Protein AF-A0A9J6DCD9-F1 (afdb_monomer)

Mean predicted aligned error: 16.46 Å

Secondary structure (DSSP, 8-state):
-HHHHTT------PPP-TT-HHHHHHHHHHHHHHHHHHHHHHHHHHHH-HHHHHHHHHHHHHSSHHHHHHHSPPTTHHHHHHHHHHHH-TT--HHHHHHHHHHHHHHHHHHHH-HHHHHHHHHHHHHHHHHTT--SS------PPPGGGTTS---S--------TT-HHHHIIIIIHHHHHHHHHHHHHHHHTTHHHHHHHHHT-TTS-SSSS---------------------------------------

Radius of gyration: 36.0 Å; Cα contacts (8 Å, |Δi|>4): 137; chains: 1; bounding box: 97×86×93 Å

Solvent-accessible surface area (backbone atoms only — not comparable to full-atom values): 15963 Å² total; per-residue (Å²): 118,68,62,76,77,66,78,51,80,91,72,72,78,58,81,85,49,96,90,40,69,64,52,46,54,52,30,30,48,35,45,61,74,41,40,68,58,50,54,54,49,33,53,49,39,40,76,72,33,79,89,49,17,64,60,32,47,54,53,54,68,58,58,35,47,69,46,52,59,69,45,48,68,54,88,63,50,62,58,54,38,52,50,53,53,47,73,69,39,91,84,57,47,62,38,57,50,48,53,51,50,49,54,50,43,51,53,50,48,50,48,69,72,34,65,65,51,52,50,50,57,50,52,58,43,51,53,52,27,62,78,64,70,38,58,80,64,77,84,70,79,78,82,72,74,60,79,87,56,72,83,58,85,68,87,66,71,76,77,64,75,72,68,58,88,82,36,75,64,44,49,41,64,72,48,53,50,51,53,50,50,50,52,42,52,53,52,48,62,72,55,58,86,49,45,70,62,41,39,53,57,49,72,67,37,76,92,73,37,88,61,86,73,58,68,79,81,83,83,76,78,79,79,84,76,85,82,87,85,80,87,88,88,92,82,91,87,78,91,77,90,76,90,80,81,91,78,90,81,88,89,134

pLDDT: mean 71.47, std 19.8, range [30.75, 93.0]

Organism: Rhipicephalus microplus (NCBI:txid6941)

InterPro domains:
  IPR052958 Interferon-induced PKR regulator [PTHR46289] (10-209)

Foldseek 3Di:
DLCVVPVAPDQDQDDDDPPDPLVLLVNLVSCLSCVLVLLVVLVVCLVPPVVCVVVSVVVNVVCALVVLLVSDNAPLSVLVNVLVVLVPDPPRALLNNLVSLVVSLVVLVCCLVDPVSLVVSVVVSVVSCVVNVHDLDDPDDPPDDDPVCPPDPDPPDDPPPPPRCSDSVNCSVVPVNVVSVVSSVVSCVVSVPCNVVSNVVVCVDPVPPPDDPPPPCPPDDDDPDDDDDDDDDDDDDDDDDDDDDDDDDDDD

Sequence (252 aa):
MFKKRLSLPVTELQRLSDTRWACQITACTAAMKSFPTILVCLSEVIATNSRRATEAGGLLEQMNFSFLFCLRPPSYSAALRFFSDILQSKDCNLSQACLMAHTVIDELSEIRNSQSAFDTVWEQTCTISEENGVPQREKQRTKRLPLHLEQFVLSEGRPVEEESPDSKETFRVKVFLPVLNHLIVELTRRFAENNDVLCGVSALNPQKACGFLSKPAWHSRVPLRHKATATPHRRRTGLHQSNDFRHLTEPA

Structure (mmCIF, N/CA/C/O backbone):
data_AF-A0A9J6DCD9-F1
#
_entry.id   AF-A0A9J6DCD9-F1
#
loop_
_atom_site.group_PDB
_atom_site.id
_atom_site.type_symbol
_atom_site.label_atom_id
_atom_site.label_alt_id
_atom_site.label_comp_id
_atom_site.label_asym_id
_atom_site.label_entity_id
_atom_site.label_seq_id
_atom_site.pdbx_PDB_ins_code
_atom_site.Cartn_x
_atom_site.Cartn_y
_atom_site.Cartn_z
_atom_site.occupancy
_atom_site.B_iso_or_equiv
_atom_site.auth_seq_id
_atom_site.auth_comp_id
_atom_site.auth_asym_id
_atom_site.auth_atom_id
_atom_site.pdbx_PDB_model_num
ATOM 1 N N . MET A 1 1 ? -26.304 12.420 7.974 1.00 40.03 1 MET A N 1
ATOM 2 C CA . MET A 1 1 ? -26.295 13.114 9.284 1.00 40.03 1 MET A CA 1
ATOM 3 C C . MET A 1 1 ? -24.904 13.167 9.924 1.00 40.03 1 MET A C 1
ATOM 5 O O . MET A 1 1 ? -24.510 14.252 10.322 1.00 40.03 1 MET A O 1
ATOM 9 N N . PHE A 1 2 ? -24.122 12.081 9.937 1.00 45.59 2 PHE A N 1
ATOM 10 C CA . PHE A 1 2 ? -22.781 12.024 10.554 1.00 45.59 2 PHE A CA 1
ATOM 11 C C . PHE A 1 2 ? -21.743 13.037 10.036 1.00 45.59 2 PHE A C 1
ATOM 13 O O . PHE A 1 2 ? -21.086 13.703 10.829 1.00 45.59 2 PHE A O 1
ATOM 20 N N . LYS A 1 3 ? -21.647 13.238 8.714 1.00 45.16 3 LYS A N 1
ATOM 21 C CA . LYS A 1 3 ? -20.659 14.159 8.112 1.00 45.16 3 LYS A CA 1
ATOM 22 C C . LYS A 1 3 ? -20.813 15.626 8.553 1.00 45.16 3 LYS A C 1
ATOM 24 O O . LYS A 1 3 ? -19.828 16.347 8.598 1.00 45.16 3 LYS A O 1
ATOM 29 N N . LYS A 1 4 ? -22.026 16.060 8.931 1.00 46.47 4 LYS A N 1
ATOM 30 C CA . LYS A 1 4 ? -22.277 17.419 9.451 1.00 46.47 4 LYS A CA 1
ATOM 31 C C . LYS A 1 4 ? -21.854 17.600 10.915 1.00 46.47 4 LYS A C 1
ATOM 33 O O . LYS A 1 4 ? -21.641 18.733 11.317 1.00 46.47 4 LYS A O 1
ATOM 38 N N . ARG A 1 5 ? -21.749 16.520 11.701 1.00 49.31 5 ARG A N 1
ATOM 39 C CA . ARG A 1 5 ? -21.366 16.581 13.125 1.00 49.31 5 ARG A CA 1
ATOM 40 C C . ARG A 1 5 ? -19.854 16.647 13.349 1.00 49.31 5 ARG A C 1
ATOM 42 O O . ARG A 1 5 ? -19.439 17.148 14.381 1.00 49.31 5 ARG A O 1
ATOM 49 N N . LEU A 1 6 ? -19.057 16.155 12.400 1.00 56.12 6 LEU A N 1
ATOM 50 C CA . LEU A 1 6 ? -17.597 16.059 12.532 1.00 56.12 6 LEU A CA 1
ATOM 51 C C . LEU A 1 6 ? -16.828 17.144 11.761 1.00 56.12 6 LEU A C 1
ATOM 53 O O . LEU A 1 6 ? -15.609 17.186 11.850 1.00 56.12 6 LEU A O 1
ATOM 57 N N . SER A 1 7 ? -17.506 18.010 10.995 1.00 55.25 7 SER A N 1
ATOM 58 C CA . SER A 1 7 ? -16.863 19.048 10.161 1.00 55.25 7 SER A CA 1
ATOM 59 C C . SER A 1 7 ? -15.771 18.508 9.219 1.00 55.25 7 SER A C 1
ATOM 61 O O . SER A 1 7 ? -14.878 19.245 8.810 1.00 55.25 7 SER A O 1
ATOM 63 N N . LEU A 1 8 ? -15.829 17.218 8.870 1.00 60.91 8 LEU A N 1
ATOM 64 C CA . LEU A 1 8 ? -14.839 16.559 8.023 1.00 60.91 8 LEU A CA 1
ATOM 65 C C . LEU A 1 8 ? -15.214 16.698 6.540 1.00 60.91 8 LEU A C 1
ATOM 67 O O . LEU A 1 8 ? -16.403 16.639 6.199 1.00 60.91 8 LEU A O 1
ATOM 71 N N . PRO A 1 9 ? -14.223 16.850 5.639 1.00 62.78 9 PRO A N 1
ATOM 72 C CA . PRO A 1 9 ? -14.473 16.933 4.208 1.00 62.78 9 PRO A CA 1
ATOM 73 C C . PRO A 1 9 ? -15.242 15.698 3.730 1.00 62.78 9 PRO A C 1
ATOM 75 O O . PRO A 1 9 ? -14.935 14.558 4.093 1.00 62.78 9 PRO A O 1
ATOM 78 N N . VAL A 1 10 ? -16.269 15.928 2.908 1.00 64.81 10 VAL A N 1
ATOM 79 C CA . VAL A 1 10 ? -17.124 14.866 2.373 1.00 64.81 10 VAL A CA 1
ATOM 80 C C . VAL A 1 10 ? -16.285 13.985 1.450 1.00 64.81 10 VAL A C 1
ATOM 82 O O . VAL A 1 10 ? -16.118 14.277 0.275 1.00 64.81 10 VAL A O 1
ATOM 85 N N . THR A 1 11 ? -15.770 12.886 1.995 1.00 73.94 11 THR A N 1
ATOM 86 C CA . THR A 1 11 ? -15.089 11.847 1.219 1.00 73.94 11 THR A CA 1
ATOM 87 C C . THR A 1 11 ? -16.097 10.746 0.917 1.00 73.94 11 THR A C 1
ATOM 89 O O . THR A 1 11 ? -16.769 10.242 1.824 1.00 73.94 11 THR A O 1
ATOM 92 N N . GLU A 1 12 ? -16.290 10.428 -0.358 1.00 74.81 12 GLU A N 1
ATOM 93 C CA . GLU A 1 12 ? -17.117 9.298 -0.776 1.00 74.81 12 GLU A CA 1
ATOM 94 C C . GLU A 1 12 ? -16.267 8.034 -0.846 1.00 74.81 12 GLU A C 1
ATOM 96 O O . GLU A 1 12 ? -15.186 8.028 -1.434 1.00 74.81 12 GLU A O 1
ATOM 101 N N . LEU A 1 13 ? -16.765 6.962 -0.229 1.00 76.94 13 LEU A N 1
ATOM 102 C CA . LEU A 1 13 ? -16.180 5.640 -0.381 1.00 76.94 13 LEU A CA 1
ATOM 103 C C . LEU A 1 13 ? -16.609 5.098 -1.739 1.00 76.94 13 LEU A C 1
ATOM 105 O O . LEU A 1 13 ? -17.791 4.849 -1.977 1.00 76.94 13 LEU A O 1
ATOM 109 N N . GLN A 1 14 ? -15.644 4.970 -2.642 1.00 72.00 14 GLN A N 1
ATOM 110 C CA . GLN A 1 14 ? -15.897 4.458 -3.979 1.00 72.00 14 GLN A CA 1
ATOM 111 C C . GLN A 1 14 ? -16.163 2.955 -3.933 1.00 72.00 14 GLN A C 1
ATOM 113 O O . GLN A 1 14 ? -15.557 2.218 -3.154 1.00 72.00 14 GLN A O 1
ATOM 118 N N . ARG A 1 15 ? -17.055 2.491 -4.811 1.00 76.25 15 ARG A N 1
ATOM 119 C CA . ARG A 1 15 ? -17.233 1.060 -5.047 1.00 76.25 15 ARG A CA 1
ATOM 120 C C . ARG A 1 15 ? -15.955 0.505 -5.670 1.00 76.25 15 ARG A C 1
ATOM 122 O O . ARG A 1 15 ? -15.462 1.057 -6.652 1.00 76.25 15 ARG A O 1
ATOM 129 N N . LEU A 1 16 ? -15.448 -0.590 -5.110 1.00 75.44 16 LEU A N 1
ATOM 130 C CA . LEU A 1 16 ? -14.299 -1.291 -5.670 1.00 75.44 16 LEU A CA 1
ATOM 131 C C . LEU A 1 16 ? -14.647 -1.816 -7.069 1.00 75.44 16 LEU A C 1
ATOM 133 O O . LEU A 1 16 ? -15.732 -2.354 -7.297 1.00 75.44 16 LEU A O 1
ATOM 137 N N . SER A 1 17 ? -13.722 -1.610 -8.003 1.00 73.81 17 SER A N 1
ATOM 138 C CA . SER A 1 17 ? -13.806 -2.10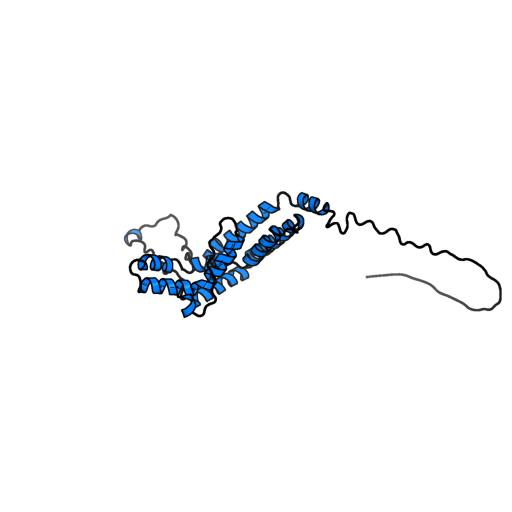5 -9.374 1.00 73.81 17 SER A CA 1
ATOM 139 C C . SER A 1 17 ? -12.714 -3.143 -9.575 1.00 73.81 17 SER A C 1
ATOM 141 O O . SER A 1 17 ? -11.534 -2.791 -9.554 1.00 73.81 17 SER A O 1
ATOM 143 N N . ASP A 1 18 ? -13.097 -4.389 -9.844 1.00 61.56 18 ASP A N 1
ATOM 144 C CA . ASP A 1 18 ? -12.149 -5.499 -10.032 1.00 61.56 18 ASP A CA 1
ATOM 145 C C . ASP A 1 18 ? -11.232 -5.283 -11.246 1.00 61.56 18 ASP A C 1
ATOM 147 O O . ASP A 1 18 ? -10.099 -5.748 -11.288 1.00 61.56 18 ASP A O 1
ATOM 151 N N . THR A 1 19 ? -11.698 -4.510 -12.229 1.00 61.62 19 THR A N 1
ATOM 152 C CA . THR A 1 19 ? -10.996 -4.265 -13.497 1.00 61.62 19 THR A CA 1
ATOM 153 C C . THR A 1 19 ? -10.051 -3.062 -13.486 1.00 61.62 19 THR A C 1
ATOM 155 O O . THR A 1 19 ? -9.294 -2.877 -14.436 1.00 61.62 19 THR A O 1
ATOM 158 N N . ARG A 1 20 ? -10.081 -2.209 -12.454 1.00 68.00 20 ARG A N 1
ATOM 159 C CA . ARG A 1 20 ? -9.306 -0.956 -12.420 1.00 68.00 20 ARG A CA 1
ATOM 160 C C . ARG A 1 20 ? -8.525 -0.842 -11.124 1.00 68.00 20 ARG A C 1
ATOM 162 O O . ARG A 1 20 ? -8.924 -0.139 -10.203 1.00 68.00 20 ARG A O 1
ATOM 169 N N . TRP A 1 21 ? -7.368 -1.483 -11.094 1.00 73.81 21 TRP A N 1
ATOM 170 C CA . TRP A 1 21 ? -6.421 -1.438 -9.978 1.00 73.81 21 TRP A CA 1
ATOM 171 C C . TRP A 1 21 ? -6.115 -0.008 -9.469 1.00 73.81 21 TRP A C 1
ATOM 173 O O . TRP A 1 21 ? -6.110 0.229 -8.266 1.00 73.81 21 TRP A O 1
ATOM 183 N N . ALA A 1 22 ? -6.001 0.997 -10.348 1.00 75.25 22 ALA A N 1
ATOM 184 C CA . ALA A 1 22 ? -5.813 2.400 -9.946 1.00 75.25 22 ALA A CA 1
ATOM 185 C C . ALA A 1 22 ? -6.986 2.993 -9.125 1.00 75.25 22 ALA A C 1
ATOM 187 O O . ALA A 1 22 ? -6.783 3.921 -8.338 1.00 75.25 22 ALA A O 1
ATOM 188 N N . CYS A 1 23 ? -8.206 2.458 -9.272 1.00 78.25 23 CYS A N 1
ATOM 189 C CA . CYS A 1 23 ? -9.361 2.817 -8.440 1.00 78.25 23 CYS A CA 1
ATOM 190 C C . CYS A 1 23 ? -9.224 2.256 -7.019 1.00 78.25 23 CYS A C 1
ATOM 192 O O . CYS A 1 23 ? -9.644 2.916 -6.071 1.00 78.25 23 CYS A O 1
ATOM 194 N N . GLN A 1 24 ? -8.573 1.101 -6.846 1.00 80.81 24 GLN A N 1
ATOM 195 C CA . GLN A 1 24 ? -8.320 0.524 -5.521 1.00 80.81 24 GLN A CA 1
ATOM 196 C C . GLN A 1 24 ? -7.439 1.454 -4.678 1.00 80.81 24 GLN A C 1
ATOM 198 O O . GLN A 1 24 ? -7.748 1.693 -3.518 1.00 80.81 24 GLN A O 1
ATOM 203 N N . ILE A 1 25 ? -6.423 2.087 -5.276 1.00 83.25 25 ILE A N 1
ATOM 204 C CA . ILE A 1 25 ? -5.579 3.086 -4.594 1.00 83.25 25 ILE A CA 1
ATOM 205 C C . ILE A 1 25 ? -6.424 4.273 -4.102 1.00 83.25 25 ILE A C 1
ATOM 207 O O . ILE A 1 25 ? -6.275 4.727 -2.964 1.00 83.25 25 ILE A O 1
ATOM 211 N N . THR A 1 26 ? -7.350 4.762 -4.935 1.00 82.94 26 THR A N 1
ATOM 212 C CA . THR A 1 26 ? -8.283 5.835 -4.554 1.00 82.94 26 THR A CA 1
ATOM 213 C C . THR A 1 26 ? -9.232 5.394 -3.442 1.00 82.94 26 THR A C 1
ATOM 215 O O . THR A 1 26 ? -9.434 6.148 -2.491 1.00 82.94 26 THR A O 1
ATOM 218 N N . ALA A 1 27 ? -9.768 4.176 -3.519 1.00 85.38 27 ALA A N 1
ATOM 219 C CA . ALA A 1 27 ? -10.653 3.614 -2.507 1.00 85.38 27 ALA A CA 1
ATOM 220 C C . ALA A 1 27 ? -9.943 3.426 -1.157 1.00 85.38 27 ALA A C 1
ATOM 222 O O . ALA A 1 27 ? -10.470 3.876 -0.143 1.00 85.38 27 ALA A O 1
ATOM 223 N N . CYS A 1 28 ? -8.728 2.866 -1.137 1.00 86.94 28 CYS A N 1
ATOM 224 C CA . CYS A 1 28 ? -7.916 2.732 0.075 1.00 86.94 28 CYS A CA 1
ATOM 225 C C . CYS A 1 28 ? -7.587 4.100 0.682 1.00 86.94 28 CYS A C 1
ATOM 227 O O . CYS A 1 28 ? -7.744 4.307 1.881 1.00 86.94 28 CYS A O 1
ATOM 229 N N . THR A 1 29 ? -7.223 5.082 -0.148 1.00 86.81 29 THR A N 1
ATOM 230 C CA . THR A 1 29 ? -6.970 6.456 0.319 1.00 86.81 29 THR A CA 1
ATOM 231 C C . THR A 1 29 ? -8.221 7.084 0.942 1.00 86.81 29 THR A C 1
ATOM 233 O O . THR A 1 29 ? -8.143 7.745 1.978 1.00 86.81 29 THR A O 1
ATOM 236 N N . ALA A 1 30 ? -9.387 6.891 0.319 1.00 87.19 30 ALA A N 1
ATOM 237 C CA . ALA A 1 30 ? -10.663 7.378 0.833 1.00 87.19 30 ALA A CA 1
ATOM 238 C C . ALA A 1 30 ? -11.039 6.690 2.155 1.00 87.19 30 ALA A C 1
ATOM 240 O O . ALA A 1 30 ? -11.423 7.372 3.105 1.00 87.19 30 ALA A O 1
ATOM 241 N N . ALA A 1 31 ? -10.862 5.368 2.228 1.00 87.88 31 ALA A N 1
ATOM 242 C CA . ALA A 1 31 ? -11.084 4.571 3.426 1.00 87.88 31 ALA A CA 1
ATOM 243 C C . ALA A 1 31 ? -10.195 5.043 4.581 1.00 87.88 31 ALA A C 1
ATOM 245 O O . ALA A 1 31 ? -10.734 5.352 5.640 1.00 87.88 31 ALA A O 1
ATOM 246 N N . MET A 1 32 ? -8.890 5.232 4.347 1.00 88.31 32 MET A N 1
ATOM 247 C CA . MET A 1 32 ? -7.950 5.779 5.335 1.00 88.31 32 MET A CA 1
ATOM 248 C C . MET A 1 32 ? -8.380 7.156 5.851 1.00 88.31 32 MET A C 1
ATOM 250 O O . MET A 1 32 ? -8.412 7.379 7.056 1.00 88.31 32 MET A O 1
ATOM 254 N N . LYS A 1 33 ? -8.785 8.078 4.966 1.00 87.56 33 LYS A N 1
ATOM 255 C CA . LYS A 1 33 ? -9.271 9.412 5.374 1.00 87.56 33 LYS A CA 1
ATOM 256 C C . LYS A 1 33 ? -10.541 9.348 6.220 1.00 87.56 33 LYS A C 1
ATOM 258 O O . LYS A 1 33 ? -10.744 10.173 7.104 1.00 87.56 33 LYS A O 1
ATOM 263 N N . SER A 1 34 ? -11.417 8.393 5.924 1.00 87.81 34 SER A N 1
ATOM 264 C CA . SER A 1 34 ? -12.662 8.191 6.664 1.00 87.81 34 SER A CA 1
ATOM 265 C C . SER A 1 34 ? -12.521 7.263 7.870 1.00 87.81 34 SER A C 1
ATOM 267 O O . SER A 1 34 ? -13.492 7.108 8.605 1.00 87.81 34 SER A O 1
ATOM 269 N N . PHE A 1 35 ? -11.349 6.666 8.096 1.00 89.19 35 PHE A N 1
ATOM 270 C CA . PHE A 1 35 ? -11.139 5.633 9.109 1.00 89.19 35 PHE A CA 1
ATOM 271 C C . PHE A 1 35 ? -11.577 6.066 10.521 1.00 89.19 35 PHE A C 1
ATOM 273 O O . PHE A 1 35 ? -12.414 5.367 11.098 1.00 89.19 35 PHE A O 1
ATOM 280 N N . PRO A 1 36 ? -11.200 7.261 11.033 1.00 87.62 36 PRO A N 1
ATOM 281 C CA . PRO A 1 36 ? -11.681 7.718 12.341 1.00 87.62 36 PRO A CA 1
ATOM 282 C C . PRO A 1 36 ? -13.211 7.857 12.388 1.00 87.62 36 PRO A C 1
ATOM 284 O O . PRO A 1 36 ? -13.862 7.547 13.382 1.00 87.62 36 PRO A O 1
ATOM 287 N N . THR A 1 37 ? -13.818 8.294 11.278 1.00 88.12 37 THR A N 1
ATOM 288 C CA . THR A 1 37 ? -15.280 8.430 11.172 1.00 88.12 37 THR A CA 1
ATOM 289 C C . THR A 1 37 ? -15.972 7.071 11.172 1.00 88.12 37 THR A C 1
ATOM 291 O O . THR A 1 37 ? -17.062 6.945 11.726 1.00 88.12 37 THR A O 1
ATOM 294 N N . ILE A 1 38 ? -15.359 6.057 10.557 1.00 89.75 38 ILE A N 1
ATOM 295 C CA . ILE A 1 38 ? -15.879 4.689 10.539 1.00 89.75 38 ILE A CA 1
ATOM 296 C C . ILE A 1 38 ? -15.876 4.112 11.958 1.00 89.75 38 ILE A C 1
ATOM 298 O O . ILE A 1 38 ? -16.905 3.586 12.376 1.00 89.75 38 ILE A O 1
ATOM 302 N N . LEU A 1 39 ? -14.793 4.288 12.724 1.00 89.38 39 LEU A N 1
ATOM 303 C CA . LEU A 1 39 ? -14.715 3.830 14.117 1.00 89.38 39 LEU A CA 1
ATOM 304 C C . LEU A 1 39 ? -15.806 4.459 14.997 1.00 89.38 39 LEU A C 1
ATOM 306 O O . LEU A 1 39 ? -16.511 3.750 15.715 1.00 89.38 39 LEU A O 1
ATOM 310 N N . VAL A 1 40 ? -16.003 5.778 14.891 1.00 89.12 40 VAL A N 1
ATOM 311 C CA . VAL A 1 40 ? -17.068 6.496 15.620 1.00 89.12 40 VAL A CA 1
ATOM 312 C C . VAL A 1 40 ? -18.461 6.032 15.184 1.00 89.12 40 VAL A C 1
ATOM 314 O O . VAL A 1 40 ? -19.358 5.873 16.006 1.00 89.12 40 VAL A O 1
ATOM 317 N N . CYS A 1 41 ? -18.659 5.794 13.888 1.00 89.38 41 CYS A N 1
ATOM 318 C CA . CYS A 1 41 ? -19.931 5.299 13.371 1.00 89.38 41 CYS A CA 1
ATOM 319 C C . CYS A 1 41 ? -20.248 3.901 13.921 1.00 89.38 41 CYS A C 1
ATOM 321 O O . CYS A 1 41 ? -21.368 3.652 14.363 1.00 89.38 41 CYS A O 1
ATOM 323 N N . LEU A 1 42 ? -19.264 2.996 13.932 1.00 89.75 42 LEU A N 1
ATOM 324 C CA . LEU A 1 42 ? -19.434 1.644 14.459 1.00 89.75 42 LEU A CA 1
ATOM 325 C C . LEU A 1 42 ? -19.726 1.658 15.962 1.00 89.75 42 LEU A C 1
ATOM 327 O O . LEU A 1 42 ? -20.651 0.972 16.393 1.00 89.75 42 LEU A O 1
ATOM 331 N N . SER A 1 43 ? -19.019 2.473 16.748 1.00 89.25 43 SER A N 1
ATOM 332 C CA . SER A 1 43 ? -19.273 2.580 18.190 1.00 89.25 43 SER A CA 1
ATOM 333 C C . SER A 1 43 ? -20.665 3.139 18.502 1.00 89.25 43 SER A C 1
ATOM 335 O O . SER A 1 43 ? -21.352 2.627 19.388 1.00 89.25 43 SER A O 1
ATOM 337 N N . GLU A 1 44 ? -21.146 4.115 17.726 1.00 91.19 44 GLU A N 1
ATOM 338 C CA . GLU A 1 44 ? -22.511 4.628 17.868 1.00 91.19 44 GLU A CA 1
ATOM 339 C C . GLU A 1 44 ? -23.560 3.576 17.481 1.00 91.19 44 GLU A C 1
ATOM 341 O O . GLU A 1 44 ? -24.571 3.434 18.170 1.00 91.19 44 GLU A O 1
ATOM 346 N N . VAL A 1 45 ? -23.329 2.789 16.424 1.00 90.81 45 VAL A N 1
ATOM 347 C CA . VAL A 1 45 ? -24.235 1.691 16.036 1.00 90.81 45 VAL A CA 1
ATOM 348 C C . VAL A 1 45 ? -24.313 0.626 17.129 1.00 90.81 45 VAL A C 1
ATOM 350 O O . VAL A 1 45 ? -25.411 0.149 17.419 1.00 90.81 45 VAL A O 1
ATOM 353 N N . ILE A 1 46 ? -23.189 0.296 17.774 1.00 90.19 46 ILE A N 1
ATOM 354 C CA . ILE A 1 46 ? -23.153 -0.630 18.916 1.00 90.19 46 ILE A CA 1
ATOM 355 C C . ILE A 1 46 ? -24.000 -0.092 20.077 1.00 90.19 46 ILE A C 1
ATOM 357 O O . ILE A 1 46 ? -24.773 -0.844 20.668 1.00 90.19 46 ILE A O 1
ATOM 361 N N . ALA A 1 47 ? -23.902 1.206 20.376 1.00 89.81 47 ALA A N 1
ATOM 362 C CA . ALA A 1 47 ? -24.636 1.830 21.476 1.00 89.81 47 ALA A CA 1
ATOM 363 C C . ALA A 1 47 ? -26.140 2.015 21.194 1.00 89.81 47 ALA A C 1
ATOM 365 O O . ALA A 1 47 ? -26.953 1.971 22.115 1.00 89.81 47 ALA A O 1
ATOM 366 N N . THR A 1 48 ? -26.521 2.249 19.935 1.00 90.31 48 THR A N 1
ATOM 367 C CA . THR A 1 48 ? -27.888 2.664 19.568 1.00 90.31 48 THR A CA 1
ATOM 368 C C . THR A 1 48 ? -28.750 1.543 18.998 1.00 90.31 48 THR A C 1
ATOM 370 O O . THR A 1 48 ? -29.974 1.590 19.129 1.00 90.31 48 THR A O 1
ATOM 373 N N . ASN A 1 49 ? -28.157 0.540 18.345 1.00 87.69 49 ASN A N 1
ATOM 374 C CA . ASN A 1 49 ? -28.899 -0.447 17.568 1.00 87.69 49 ASN A CA 1
ATOM 375 C C . ASN A 1 49 ? -28.549 -1.878 17.985 1.00 87.69 49 ASN A C 1
ATOM 377 O O . ASN A 1 49 ? -27.654 -2.501 17.420 1.00 87.69 49 ASN A O 1
ATOM 381 N N . SER A 1 50 ? -29.323 -2.444 18.915 1.00 82.94 50 SER A N 1
ATOM 382 C CA . SER A 1 50 ? -29.093 -3.804 19.431 1.00 82.94 50 SER A CA 1
ATOM 383 C C . SER A 1 50 ? -29.078 -4.888 18.345 1.00 82.94 50 SER A C 1
ATOM 385 O O . SER A 1 50 ? -28.349 -5.866 18.470 1.00 82.94 50 SER A O 1
ATOM 387 N N . ARG A 1 51 ? -29.828 -4.709 17.246 1.00 88.00 51 ARG A N 1
ATOM 388 C CA . ARG A 1 51 ? -29.886 -5.676 16.136 1.00 88.00 51 ARG A CA 1
ATOM 389 C C . ARG A 1 51 ? -28.600 -5.709 15.312 1.00 88.00 51 ARG A C 1
ATOM 391 O O . ARG A 1 51 ? -28.243 -6.762 14.798 1.00 88.00 51 ARG A O 1
ATOM 398 N N . ARG A 1 52 ? -27.936 -4.560 15.155 1.00 88.56 52 ARG A N 1
ATOM 399 C CA . ARG A 1 52 ? -26.681 -4.421 14.395 1.00 88.56 52 ARG A CA 1
ATOM 400 C C . ARG A 1 52 ? -25.444 -4.336 15.287 1.00 88.56 52 ARG A C 1
ATOM 402 O O . ARG A 1 52 ? -24.338 -4.333 14.764 1.00 88.56 52 ARG A O 1
ATOM 409 N N . ALA A 1 53 ? -25.614 -4.303 16.608 1.00 88.38 53 ALA A N 1
ATOM 410 C CA . ALA A 1 53 ? -24.520 -4.173 17.562 1.00 88.38 53 ALA A CA 1
ATOM 411 C C . ALA A 1 53 ? -23.503 -5.316 17.451 1.00 88.38 53 ALA A C 1
ATOM 413 O O . ALA A 1 53 ? -22.305 -5.063 17.480 1.00 88.38 53 ALA A O 1
ATOM 414 N N . THR A 1 54 ? -23.956 -6.558 17.256 1.00 88.88 54 THR A N 1
ATOM 415 C CA . THR A 1 54 ? -23.051 -7.708 17.087 1.00 88.88 54 THR A CA 1
ATOM 416 C C . THR A 1 54 ? -22.229 -7.611 15.801 1.00 88.88 54 THR A C 1
ATOM 418 O O . THR A 1 54 ? -21.029 -7.865 15.825 1.00 88.88 54 THR A O 1
ATOM 421 N N . GLU A 1 55 ? -22.850 -7.209 14.689 1.00 90.81 55 GLU A N 1
ATOM 422 C CA . GLU A 1 55 ? -22.163 -7.030 13.403 1.00 90.81 55 GLU A CA 1
ATOM 423 C C . GLU A 1 55 ? -21.164 -5.868 13.471 1.00 90.81 55 GLU A C 1
ATOM 425 O O . GLU A 1 55 ? -20.005 -6.021 13.096 1.00 90.81 55 GLU A O 1
ATOM 430 N N . ALA A 1 56 ? -21.586 -4.728 14.022 1.00 89.88 56 ALA A N 1
ATOM 431 C CA . ALA A 1 56 ? -20.728 -3.563 14.197 1.00 89.88 56 ALA A CA 1
ATOM 432 C C . ALA A 1 56 ? -19.560 -3.839 15.156 1.00 89.88 56 ALA A C 1
ATOM 434 O O . ALA A 1 56 ? -18.444 -3.404 14.887 1.00 89.88 56 ALA A O 1
ATOM 435 N N . GLY A 1 57 ? -19.795 -4.603 16.228 1.00 88.94 57 GLY A N 1
ATOM 436 C CA . GLY A 1 57 ? -18.746 -5.077 17.131 1.00 88.94 57 GLY A CA 1
ATOM 437 C C . GLY A 1 57 ? -17.746 -5.986 16.421 1.00 88.94 57 GLY A C 1
ATOM 438 O O . GLY A 1 57 ? -16.547 -5.765 16.524 1.00 88.94 57 GLY A O 1
ATOM 439 N N . GLY A 1 58 ? -18.223 -6.947 15.623 1.00 89.81 58 GLY A N 1
ATOM 440 C CA . GLY A 1 58 ? -17.349 -7.815 14.830 1.00 89.81 58 GLY A CA 1
ATOM 441 C C . GLY A 1 58 ? -16.488 -7.047 13.822 1.00 89.81 58 GLY A C 1
ATOM 442 O O . GLY A 1 58 ? -15.301 -7.330 13.691 1.00 89.81 58 GLY A O 1
ATOM 443 N N . LEU A 1 59 ? -17.058 -6.043 13.148 1.00 91.50 59 LEU A N 1
ATOM 444 C CA . LEU A 1 59 ? -16.309 -5.173 12.235 1.00 91.50 59 LEU A CA 1
ATOM 445 C C . LEU A 1 59 ? -15.274 -4.315 12.971 1.00 91.50 59 LEU A C 1
ATOM 447 O O . LEU A 1 59 ? -14.180 -4.117 12.452 1.00 91.50 59 LEU A O 1
ATOM 451 N N . LEU A 1 60 ? -15.604 -3.820 14.166 1.00 89.19 60 LEU A N 1
ATOM 452 C CA . LEU A 1 60 ? -14.685 -3.027 14.980 1.00 89.19 60 LEU A CA 1
ATOM 453 C C . LEU A 1 60 ? -13.471 -3.856 15.424 1.00 89.19 60 LEU A C 1
ATOM 455 O O . LEU A 1 60 ? -12.345 -3.382 15.319 1.00 89.19 60 LEU A O 1
ATOM 459 N N . GLU A 1 61 ? -13.686 -5.109 15.831 1.00 86.69 61 GLU A N 1
ATOM 460 C CA . GLU A 1 61 ? -12.607 -6.045 16.185 1.00 86.69 61 GLU A CA 1
ATOM 461 C C . GLU A 1 61 ? -11.705 -6.389 14.986 1.00 86.69 61 GLU A C 1
ATOM 463 O O . GLU A 1 61 ? -10.506 -6.603 15.145 1.00 86.69 61 GLU A O 1
ATOM 468 N N . GLN A 1 62 ? -12.254 -6.408 13.765 1.00 88.81 62 GLN A N 1
ATOM 469 C CA . GLN A 1 62 ? -11.475 -6.632 12.541 1.00 88.81 62 GLN A CA 1
ATOM 470 C C . GLN A 1 62 ? -10.622 -5.425 12.127 1.00 88.81 62 GLN A C 1
ATOM 472 O O . GLN A 1 62 ? -9.674 -5.594 11.361 1.00 88.81 62 GLN A O 1
ATOM 477 N N . MET A 1 63 ? -10.915 -4.217 12.622 1.00 88.62 63 MET A N 1
ATOM 478 C CA . MET A 1 63 ? -10.121 -3.003 12.369 1.00 88.62 63 MET A CA 1
ATOM 479 C C . MET A 1 63 ? -8.881 -2.944 13.272 1.00 88.62 63 MET A C 1
ATOM 481 O O . MET A 1 63 ? -8.601 -1.935 13.918 1.00 88.62 63 MET A O 1
ATOM 485 N N . ASN A 1 64 ? -8.143 -4.050 13.313 1.00 87.38 64 ASN A N 1
ATOM 486 C CA . ASN A 1 64 ? -6.903 -4.203 14.059 1.00 87.38 64 ASN A CA 1
ATOM 487 C C . ASN A 1 64 ? -5.712 -3.545 13.333 1.00 87.38 64 ASN A C 1
ATOM 489 O O . ASN A 1 64 ? -5.821 -3.017 12.220 1.00 87.38 64 ASN A O 1
ATOM 493 N N . PHE A 1 65 ? -4.539 -3.606 13.963 1.00 87.06 65 PHE A N 1
ATOM 494 C CA . PHE A 1 65 ? -3.304 -3.067 13.396 1.00 87.06 65 PHE A CA 1
ATOM 495 C C . PHE A 1 65 ? -2.952 -3.691 12.033 1.00 87.06 65 PHE A C 1
ATOM 497 O O . PHE A 1 65 ? -2.551 -2.981 11.112 1.00 87.06 65 PHE A O 1
ATOM 504 N N . SER A 1 66 ? -3.171 -5.000 11.865 1.00 88.25 66 SER A N 1
ATOM 505 C CA . SER A 1 66 ? -2.934 -5.697 10.592 1.00 88.25 66 SER A CA 1
ATOM 506 C C . SER A 1 66 ? -3.798 -5.146 9.457 1.00 88.25 66 SER A C 1
ATOM 508 O O . SER A 1 66 ? -3.312 -4.932 8.346 1.00 88.25 66 SER A O 1
ATOM 510 N N . PHE A 1 67 ? -5.077 -4.881 9.733 1.00 89.25 67 PHE A N 1
ATOM 511 C CA . PHE A 1 67 ? -5.986 -4.260 8.779 1.00 89.25 67 PHE A CA 1
ATOM 512 C C . PHE A 1 67 ? -5.522 -2.850 8.416 1.00 89.25 67 PHE A C 1
ATOM 514 O O . PHE A 1 67 ? -5.464 -2.521 7.233 1.00 89.25 67 PHE A O 1
ATOM 521 N N . LEU A 1 68 ? -5.132 -2.042 9.406 1.00 89.38 68 LEU A N 1
ATOM 522 C CA . LEU A 1 68 ? -4.589 -0.700 9.179 1.00 89.38 68 LEU A CA 1
ATOM 523 C C . LEU A 1 68 ? -3.331 -0.712 8.306 1.00 89.38 68 LEU A C 1
ATOM 525 O O . LEU A 1 68 ? -3.230 0.079 7.365 1.00 89.38 68 LEU A O 1
ATOM 529 N N . PHE A 1 69 ? -2.401 -1.627 8.583 1.00 88.31 69 PHE A N 1
ATOM 530 C CA . PHE A 1 69 ? -1.174 -1.789 7.809 1.00 88.31 69 PHE A CA 1
ATOM 531 C C . PHE A 1 69 ? -1.475 -2.121 6.339 1.00 88.31 69 PHE A C 1
ATOM 533 O O . PHE A 1 69 ? -0.892 -1.524 5.437 1.00 88.31 69 PHE A O 1
ATOM 540 N N . CYS A 1 70 ? -2.428 -3.024 6.089 1.00 88.12 70 CYS A N 1
ATOM 541 C CA . CYS A 1 70 ? -2.844 -3.414 4.738 1.00 88.12 70 CYS A CA 1
ATOM 542 C C . CYS A 1 70 ? -3.701 -2.357 4.023 1.00 88.12 70 CYS A C 1
ATOM 544 O O . CYS A 1 70 ? -3.651 -2.249 2.798 1.00 88.12 70 CYS A O 1
ATOM 546 N N . LEU A 1 71 ? -4.514 -1.594 4.760 1.00 88.00 71 LEU A N 1
ATOM 547 C CA . LEU A 1 71 ? -5.387 -0.563 4.195 1.00 88.00 71 LEU A CA 1
ATOM 548 C C . LEU A 1 71 ? -4.587 0.638 3.688 1.00 88.00 71 LEU A C 1
ATOM 550 O O . LEU A 1 71 ? -5.011 1.329 2.757 1.00 88.00 71 LEU A O 1
ATOM 554 N N . ARG A 1 72 ? -3.433 0.899 4.303 1.00 83.62 72 ARG A N 1
ATOM 555 C CA . ARG A 1 72 ? -2.569 2.011 3.941 1.00 83.62 72 ARG A CA 1
ATOM 556 C C . ARG A 1 72 ? -2.123 1.886 2.479 1.00 83.62 72 ARG A C 1
ATOM 558 O O . ARG A 1 72 ? -1.484 0.898 2.121 1.00 83.62 72 ARG A O 1
ATOM 565 N N . PRO A 1 73 ? -2.364 2.907 1.635 1.00 77.06 73 PRO A N 1
ATOM 566 C CA . PRO A 1 73 ? -1.728 2.975 0.332 1.00 77.06 73 PRO A CA 1
ATOM 567 C C . PRO A 1 73 ? -0.202 2.967 0.513 1.00 77.06 73 PRO A C 1
ATOM 569 O O . PRO A 1 73 ? 0.339 3.854 1.179 1.00 77.06 73 PRO A O 1
ATOM 572 N N . PRO A 1 74 ? 0.505 1.978 -0.043 1.00 75.38 74 PRO A N 1
ATOM 573 C CA . PRO A 1 74 ? 1.951 1.888 0.091 1.00 75.38 74 PRO A CA 1
ATOM 574 C C . PRO A 1 74 ? 2.647 3.011 -0.692 1.00 75.38 74 PRO A C 1
ATOM 576 O O . PRO A 1 74 ? 2.067 3.581 -1.621 1.00 75.38 74 PRO A O 1
ATOM 579 N N . SER A 1 75 ? 3.900 3.323 -0.349 1.00 78.56 75 SER A N 1
ATOM 580 C CA . SER A 1 75 ? 4.655 4.456 -0.918 1.00 78.56 75 SER A CA 1
ATOM 581 C C . SER A 1 75 ? 4.738 4.435 -2.451 1.00 78.56 75 SER A C 1
ATOM 583 O O . SER A 1 75 ? 4.644 5.476 -3.090 1.00 78.56 75 SER A O 1
ATOM 585 N N . TYR A 1 76 ? 4.798 3.244 -3.050 1.00 82.75 76 TYR A N 1
ATOM 586 C CA . TYR A 1 76 ? 4.838 3.044 -4.503 1.00 82.75 76 TYR A CA 1
ATOM 587 C C . TYR A 1 76 ? 3.491 3.258 -5.221 1.00 82.75 76 TYR A C 1
ATOM 589 O O . TYR A 1 76 ? 3.414 3.204 -6.448 1.00 82.75 76 TYR A O 1
ATOM 597 N N . SER A 1 77 ? 2.392 3.465 -4.489 1.00 83.38 77 SER A N 1
ATOM 598 C CA . SER A 1 77 ? 1.054 3.605 -5.083 1.00 83.38 77 SER A CA 1
ATOM 599 C C . SER A 1 77 ? 0.940 4.817 -6.017 1.00 83.38 77 SER A C 1
ATOM 601 O O . SER A 1 77 ? 0.215 4.759 -7.011 1.00 83.38 77 SER A O 1
ATOM 603 N N . ALA A 1 78 ? 1.687 5.893 -5.754 1.00 85.31 78 ALA A N 1
ATOM 604 C CA . ALA A 1 78 ? 1.730 7.065 -6.624 1.00 85.31 78 ALA A CA 1
ATOM 605 C C . ALA A 1 78 ? 2.352 6.739 -7.992 1.00 85.31 78 ALA A C 1
ATOM 607 O O . ALA A 1 78 ? 1.750 7.046 -9.022 1.00 85.31 78 ALA A O 1
ATOM 608 N N . ALA A 1 79 ? 3.499 6.054 -7.999 1.00 86.19 79 ALA A N 1
ATOM 609 C CA . ALA A 1 79 ? 4.185 5.619 -9.212 1.00 86.19 79 ALA A CA 1
ATOM 610 C C . ALA A 1 79 ? 3.317 4.670 -10.046 1.00 86.19 79 ALA A C 1
ATOM 612 O O . ALA A 1 79 ? 3.138 4.859 -11.248 1.00 86.19 79 ALA A O 1
ATOM 613 N N . LEU A 1 80 ? 2.680 3.701 -9.385 1.00 85.62 80 LEU A N 1
ATOM 614 C CA . LEU A 1 80 ? 1.746 2.770 -10.015 1.00 85.62 80 LEU A CA 1
ATOM 615 C C . LEU A 1 80 ? 0.535 3.478 -10.640 1.00 85.62 80 LEU A C 1
ATOM 617 O O . LEU A 1 80 ? 0.123 3.155 -11.757 1.00 85.62 80 LEU A O 1
ATOM 621 N N . ARG A 1 81 ? -0.027 4.474 -9.951 1.00 86.06 81 ARG A N 1
ATOM 622 C CA . ARG A 1 81 ? -1.135 5.271 -10.485 1.00 86.06 81 ARG A CA 1
ATOM 623 C C . ARG A 1 81 ? -0.701 6.092 -11.697 1.00 86.06 81 ARG A C 1
ATOM 625 O O . ARG A 1 81 ? -1.379 6.055 -12.718 1.00 86.06 81 ARG A O 1
ATOM 632 N N . PHE A 1 82 ? 0.433 6.776 -11.601 1.00 86.38 82 PHE A N 1
ATOM 633 C CA . PHE A 1 82 ? 0.992 7.546 -12.706 1.00 86.38 82 PHE A CA 1
ATOM 634 C C . PHE A 1 82 ? 1.261 6.664 -13.932 1.00 86.38 82 PHE A C 1
ATOM 636 O O . PHE A 1 82 ? 0.881 7.007 -15.049 1.00 86.38 82 PHE A O 1
ATOM 643 N N . PHE A 1 83 ? 1.822 5.474 -13.719 1.00 87.88 83 PHE A N 1
ATOM 644 C CA . PHE A 1 83 ? 2.028 4.488 -14.772 1.00 87.88 83 PHE A CA 1
ATOM 645 C C . PHE A 1 83 ? 0.717 4.051 -15.432 1.00 87.88 83 PHE A C 1
ATOM 647 O O . PHE A 1 83 ? 0.623 4.008 -16.658 1.00 87.88 83 PHE A O 1
ATOM 654 N N . SER A 1 84 ? -0.324 3.793 -14.636 1.00 88.50 84 SER A N 1
ATOM 655 C CA . SER A 1 84 ? -1.664 3.505 -15.153 1.00 88.50 84 SER A CA 1
ATOM 656 C C . SER A 1 84 ? -2.201 4.633 -16.040 1.00 88.50 84 SER A C 1
ATOM 658 O O . SER A 1 84 ? -2.801 4.351 -17.077 1.00 88.50 84 SER A O 1
ATOM 660 N N . ASP A 1 85 ? -2.004 5.888 -15.639 1.00 87.94 85 ASP A N 1
ATOM 661 C CA . ASP A 1 85 ? -2.473 7.056 -16.390 1.00 87.94 85 ASP A CA 1
ATOM 662 C C . ASP A 1 85 ? -1.709 7.203 -17.717 1.00 87.94 85 ASP A C 1
ATOM 664 O O . ASP A 1 85 ? -2.319 7.465 -18.757 1.00 87.94 85 ASP A O 1
ATOM 668 N N . ILE A 1 86 ? -0.398 6.933 -17.721 1.00 87.81 86 ILE A N 1
ATOM 669 C CA . ILE A 1 86 ? 0.412 6.893 -18.947 1.00 87.81 86 ILE A CA 1
ATOM 670 C C . ILE A 1 86 ? -0.093 5.813 -19.899 1.00 87.81 86 ILE A C 1
ATOM 672 O O . ILE A 1 86 ? -0.324 6.105 -21.072 1.00 87.81 86 ILE A O 1
ATOM 676 N N . LEU A 1 87 ? -0.299 4.586 -19.412 1.00 86.06 87 LEU A N 1
ATOM 677 C CA . LEU A 1 87 ? -0.770 3.470 -20.238 1.00 86.06 87 LEU A CA 1
ATOM 678 C C . LEU A 1 87 ? -2.146 3.730 -20.868 1.00 86.06 87 LEU A C 1
ATOM 680 O O . LEU A 1 87 ? -2.456 3.167 -21.913 1.00 86.06 87 LEU A O 1
ATOM 684 N N . GLN A 1 88 ? -2.968 4.574 -20.243 1.00 87.19 88 GLN A N 1
ATOM 685 C CA . GLN A 1 88 ? -4.295 4.944 -20.741 1.00 87.19 88 GLN A CA 1
ATOM 686 C C . GLN A 1 88 ? -4.292 6.217 -21.599 1.00 87.19 88 GLN A C 1
ATOM 688 O O . GLN A 1 88 ? -5.320 6.563 -22.187 1.00 87.19 88 GLN A O 1
ATOM 693 N N . SER A 1 89 ? -3.166 6.928 -21.682 1.00 87.94 89 SER A N 1
ATOM 694 C CA . SER A 1 89 ? -3.062 8.138 -22.493 1.00 87.94 89 SER A CA 1
ATOM 695 C C . SER A 1 89 ? -3.045 7.802 -23.988 1.00 87.94 89 SER A C 1
ATOM 697 O O . SER A 1 89 ? -2.429 6.832 -24.428 1.00 87.94 89 SER A O 1
ATOM 699 N N . LYS A 1 90 ? -3.722 8.627 -24.795 1.00 84.88 90 LYS A N 1
ATOM 700 C CA . LYS A 1 90 ? -3.825 8.427 -26.254 1.00 84.88 90 LYS A CA 1
ATOM 701 C C . LYS A 1 90 ? -2.491 8.624 -26.979 1.00 84.88 90 LYS A C 1
ATOM 703 O O . LYS A 1 90 ? -2.314 8.113 -28.079 1.00 84.88 90 LYS A O 1
ATOM 708 N N . ASP A 1 91 ? -1.572 9.351 -26.351 1.00 82.38 91 ASP A N 1
ATOM 709 C CA . ASP A 1 91 ? -0.274 9.727 -26.913 1.00 82.38 91 ASP A CA 1
ATOM 710 C C . ASP A 1 91 ? 0.861 8.772 -26.504 1.00 82.38 91 ASP A C 1
ATOM 712 O O . ASP A 1 91 ? 2.007 8.932 -26.959 1.00 82.38 91 ASP A O 1
ATOM 716 N N . CYS A 1 92 ? 0.551 7.781 -25.655 1.00 82.00 92 CYS A N 1
ATOM 717 C CA . CYS A 1 92 ? 1.495 6.768 -25.204 1.00 82.00 92 CYS A CA 1
ATOM 718 C C . CYS A 1 92 ? 1.919 5.896 -26.381 1.00 82.00 92 CYS A C 1
ATOM 720 O O . CYS A 1 92 ? 1.112 5.171 -26.965 1.00 82.00 92 CYS A O 1
ATOM 722 N N . ASN A 1 93 ? 3.202 5.964 -26.736 1.00 82.25 93 ASN A N 1
ATOM 723 C CA . ASN A 1 93 ? 3.782 4.961 -27.613 1.00 82.25 93 ASN A CA 1
ATOM 724 C C . ASN A 1 93 ? 4.318 3.788 -26.785 1.00 82.25 93 ASN A C 1
ATOM 726 O O . ASN A 1 93 ? 4.537 3.869 -25.576 1.00 82.25 93 ASN A O 1
ATOM 730 N N . LEU A 1 94 ? 4.550 2.676 -27.465 1.00 81.69 94 LEU A N 1
ATOM 731 C CA . LEU A 1 94 ? 4.921 1.442 -26.799 1.00 81.69 94 LEU A CA 1
ATOM 732 C C . LEU A 1 94 ? 6.324 1.496 -26.177 1.00 81.69 94 LEU A C 1
ATOM 734 O O . LEU A 1 94 ? 6.533 0.958 -25.097 1.00 81.69 94 LEU A O 1
ATOM 738 N N . SER A 1 95 ? 7.258 2.222 -26.798 1.00 80.00 95 SER A N 1
ATOM 739 C CA . SER A 1 95 ? 8.578 2.495 -26.215 1.00 80.00 95 SER A CA 1
ATOM 740 C C . SER A 1 95 ? 8.494 3.305 -24.912 1.00 80.00 95 SER A C 1
ATOM 742 O O . SER A 1 95 ? 9.189 2.982 -23.954 1.00 80.00 95 SER A O 1
ATOM 744 N N . GLN A 1 96 ? 7.607 4.301 -24.827 1.00 82.44 96 GLN A N 1
ATO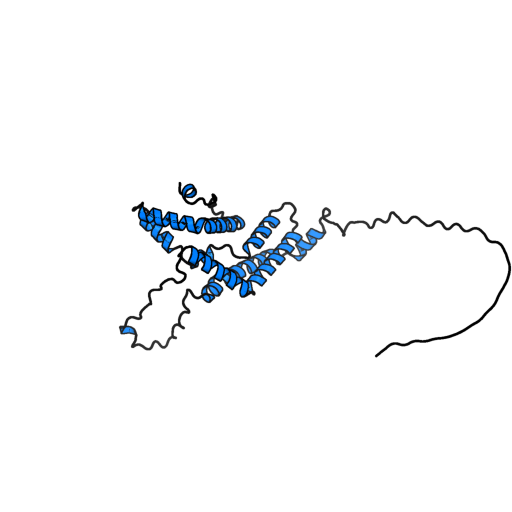M 745 C CA . GLN A 1 96 ? 7.343 5.076 -23.612 1.00 82.44 96 GLN A CA 1
ATOM 746 C C . GLN A 1 96 ? 6.726 4.191 -22.531 1.00 82.44 96 GLN A C 1
ATOM 748 O O . GLN A 1 96 ? 7.156 4.268 -21.385 1.00 82.44 96 GLN A O 1
ATOM 753 N N . ALA A 1 97 ? 5.778 3.319 -22.883 1.00 86.31 97 ALA A N 1
ATOM 754 C CA . ALA A 1 97 ? 5.226 2.344 -21.945 1.00 86.31 97 ALA A CA 1
ATOM 755 C C . ALA A 1 97 ? 6.317 1.417 -21.379 1.00 86.31 97 ALA A C 1
ATOM 757 O O . ALA A 1 97 ? 6.375 1.223 -20.168 1.00 86.31 97 ALA A O 1
ATOM 758 N N . CYS A 1 98 ? 7.214 0.904 -22.230 1.00 85.12 98 CYS A N 1
ATOM 759 C CA . CYS A 1 98 ? 8.351 0.080 -21.813 1.00 85.12 98 CYS A CA 1
ATOM 760 C C . CYS A 1 98 ? 9.325 0.839 -20.902 1.00 85.12 98 CYS A C 1
ATOM 762 O O . CYS A 1 98 ? 9.723 0.314 -19.866 1.00 85.12 98 CYS A O 1
ATOM 764 N N . LEU A 1 99 ? 9.695 2.072 -21.262 1.00 85.81 99 LEU A N 1
ATOM 765 C CA . LEU A 1 99 ? 10.589 2.902 -20.452 1.00 85.81 99 LEU A CA 1
ATOM 766 C C . LEU A 1 99 ? 9.988 3.176 -19.070 1.00 85.81 99 LEU A C 1
ATOM 768 O O . LEU A 1 99 ? 10.660 3.008 -18.060 1.00 85.81 99 LEU A O 1
ATOM 772 N N . MET A 1 100 ? 8.709 3.553 -19.024 1.00 88.56 100 MET A N 1
ATOM 773 C CA . MET A 1 100 ? 8.011 3.829 -17.769 1.00 88.56 100 MET A CA 1
ATOM 774 C C . MET A 1 100 ? 7.832 2.573 -16.918 1.00 88.56 100 MET A C 1
ATOM 776 O O . MET A 1 100 ? 7.951 2.654 -15.700 1.00 88.56 100 MET A O 1
ATOM 780 N N . ALA A 1 101 ? 7.598 1.411 -17.535 1.00 89.38 101 ALA A N 1
ATOM 781 C CA . ALA A 1 101 ? 7.547 0.145 -16.812 1.00 89.38 101 ALA A CA 1
ATOM 782 C C . ALA A 1 101 ? 8.879 -0.146 -16.106 1.00 89.38 101 ALA A C 1
ATOM 784 O O . ALA A 1 101 ? 8.869 -0.488 -14.927 1.00 89.38 101 ALA A O 1
ATOM 785 N N . HIS A 1 102 ? 10.011 0.056 -16.792 1.00 88.50 102 HIS A N 1
ATOM 786 C CA . HIS A 1 102 ? 11.343 -0.090 -16.191 1.00 88.50 102 HIS A CA 1
ATOM 787 C C . HIS A 1 102 ? 11.565 0.896 -15.045 1.00 88.50 102 HIS A C 1
ATOM 789 O O . HIS A 1 102 ? 11.944 0.473 -13.962 1.00 88.50 102 HIS A O 1
ATOM 795 N N 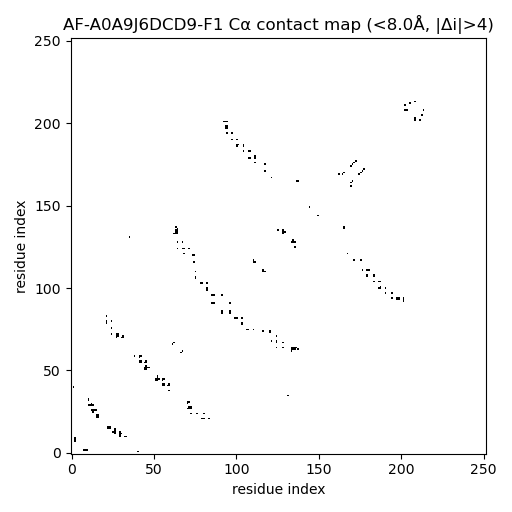. THR A 1 103 ? 11.207 2.173 -15.218 1.00 91.19 103 THR A N 1
ATOM 796 C CA . THR A 1 103 ? 11.306 3.172 -14.136 1.00 91.19 103 THR A CA 1
ATOM 797 C C . THR A 1 103 ? 10.512 2.769 -12.889 1.00 91.19 103 THR A C 1
ATOM 799 O O . THR A 1 103 ? 10.999 2.908 -11.771 1.00 91.19 103 THR A O 1
ATOM 802 N N . VAL A 1 104 ? 9.299 2.239 -13.064 1.00 91.75 104 VAL A N 1
ATOM 803 C CA . VAL A 1 104 ? 8.470 1.763 -11.945 1.00 91.75 104 VAL A CA 1
ATOM 804 C C . VAL A 1 104 ? 9.069 0.514 -11.296 1.00 91.75 104 VAL A C 1
ATOM 806 O O . VAL A 1 104 ? 9.028 0.385 -10.076 1.00 91.75 104 VAL A O 1
ATOM 809 N N . ILE A 1 105 ? 9.623 -0.411 -12.085 1.00 91.81 105 ILE A N 1
ATOM 810 C CA . ILE A 1 105 ? 10.311 -1.604 -11.569 1.00 91.81 105 ILE A CA 1
ATOM 811 C C . ILE A 1 105 ? 11.534 -1.203 -10.736 1.00 91.81 105 ILE A C 1
ATOM 813 O O . ILE A 1 105 ? 11.741 -1.770 -9.659 1.00 91.81 105 ILE A O 1
ATOM 817 N N . ASP A 1 106 ? 12.303 -0.219 -11.198 1.00 91.44 106 ASP A N 1
ATOM 818 C CA . ASP A 1 106 ? 13.462 0.309 -10.480 1.00 91.44 106 ASP A CA 1
ATOM 819 C C . ASP A 1 106 ? 13.025 0.935 -9.149 1.00 91.44 106 ASP A C 1
ATOM 821 O O . ASP A 1 106 ? 13.541 0.565 -8.098 1.00 91.44 106 ASP A O 1
ATOM 825 N N . GLU A 1 107 ? 11.993 1.786 -9.149 1.00 91.38 107 GLU A N 1
ATOM 826 C CA . GLU A 1 107 ? 11.458 2.392 -7.921 1.00 91.38 107 GLU A CA 1
ATOM 827 C C . GLU A 1 107 ? 10.939 1.340 -6.923 1.00 91.38 107 GLU A C 1
ATOM 829 O O . GLU A 1 107 ? 11.215 1.415 -5.723 1.00 91.38 107 GLU A O 1
ATOM 834 N N . LEU A 1 108 ? 10.228 0.313 -7.402 1.00 90.62 108 LEU A N 1
ATOM 835 C CA . LEU A 1 108 ? 9.777 -0.802 -6.562 1.00 90.62 108 LEU A CA 1
ATOM 836 C C . LEU A 1 108 ? 10.953 -1.597 -5.980 1.00 90.62 108 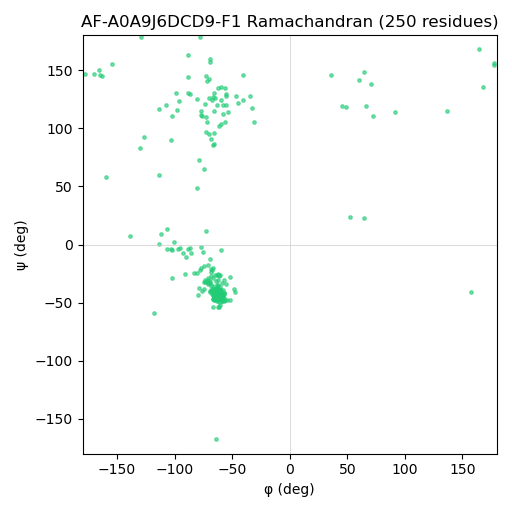LEU A C 1
ATOM 838 O O . LEU A 1 108 ? 10.883 -2.050 -4.834 1.00 90.62 108 LEU A O 1
ATOM 842 N N . SER A 1 109 ? 12.025 -1.765 -6.753 1.00 90.75 109 SER A N 1
ATOM 843 C CA . SER A 1 109 ? 13.239 -2.462 -6.322 1.00 90.75 109 SER A CA 1
ATOM 844 C C . SER A 1 109 ? 13.997 -1.660 -5.266 1.00 90.75 109 SER A C 1
ATOM 846 O O . SER A 1 109 ? 14.414 -2.228 -4.255 1.00 90.75 109 SER A O 1
ATOM 848 N N . GLU A 1 110 ? 14.088 -0.340 -5.426 1.00 91.56 110 GLU A N 1
ATOM 849 C CA . GLU A 1 110 ? 14.657 0.560 -4.419 1.00 91.56 110 GLU A CA 1
ATOM 850 C C . GLU A 1 110 ? 13.856 0.518 -3.113 1.00 91.56 110 GLU A C 1
ATOM 852 O O . GLU A 1 110 ? 14.425 0.356 -2.034 1.00 91.56 110 GLU A O 1
ATOM 857 N N . ILE A 1 111 ? 12.522 0.561 -3.191 1.00 88.06 111 ILE A N 1
ATOM 858 C CA . ILE A 1 111 ? 11.648 0.445 -2.012 1.00 88.06 111 ILE A CA 1
ATOM 859 C C . ILE A 1 111 ? 11.813 -0.917 -1.324 1.00 88.06 111 ILE A C 1
ATOM 861 O O . ILE A 1 111 ? 11.781 -0.993 -0.096 1.00 88.06 111 ILE A O 1
ATOM 865 N N . ARG A 1 112 ? 12.000 -1.995 -2.093 1.00 87.94 112 ARG A N 1
ATOM 866 C CA . ARG A 1 112 ? 12.227 -3.344 -1.559 1.00 87.94 112 ARG A CA 1
ATOM 867 C C . ARG A 1 112 ? 13.565 -3.459 -0.822 1.00 87.94 112 ARG A C 1
ATOM 869 O O . ARG A 1 112 ? 13.616 -4.094 0.231 1.00 87.94 112 ARG A O 1
ATOM 876 N N . ASN A 1 113 ? 14.633 -2.900 -1.388 1.00 87.44 113 ASN A N 1
ATOM 877 C CA . ASN A 1 113 ? 15.988 -3.000 -0.840 1.00 87.44 113 ASN A CA 1
ATOM 878 C C . ASN A 1 113 ? 16.234 -1.999 0.297 1.00 87.44 113 ASN A C 1
ATOM 880 O O . ASN A 1 113 ? 17.079 -2.228 1.163 1.00 87.44 113 ASN A O 1
ATOM 884 N N . SER A 1 114 ? 15.479 -0.902 0.323 1.00 86.50 114 SER A N 1
ATOM 885 C CA . SER A 1 114 ? 15.583 0.119 1.351 1.00 86.50 114 SER A CA 1
ATOM 886 C C . SER A 1 114 ? 14.914 -0.311 2.659 1.00 86.50 114 SER A C 1
ATOM 888 O O . SER A 1 114 ? 13.692 -0.426 2.763 1.00 86.50 114 SER A O 1
ATOM 890 N N . GLN A 1 115 ? 15.723 -0.476 3.709 1.00 77.88 115 GLN A N 1
ATOM 891 C CA . GLN A 1 115 ? 15.227 -0.690 5.072 1.00 77.88 115 GLN A CA 1
ATOM 892 C C . GLN A 1 115 ? 14.359 0.487 5.552 1.00 77.88 115 GLN A C 1
ATOM 894 O O . GLN A 1 115 ? 13.317 0.282 6.176 1.00 77.88 115 GLN A O 1
ATOM 899 N N . SER A 1 116 ? 14.755 1.719 5.215 1.00 84.31 116 SER A N 1
ATOM 900 C CA . SER A 1 116 ? 14.085 2.934 5.689 1.00 84.31 116 SER A CA 1
ATOM 901 C C . SER A 1 116 ? 12.685 3.110 5.100 1.00 84.31 116 SER A C 1
ATOM 903 O O . SER A 1 116 ? 11.818 3.704 5.744 1.00 84.31 116 SER A O 1
ATOM 905 N N . ALA A 1 117 ? 12.428 2.563 3.907 1.00 84.12 117 ALA A N 1
ATOM 906 C CA . ALA A 1 117 ? 11.109 2.608 3.286 1.00 84.12 117 ALA A CA 1
ATOM 907 C C . ALA A 1 117 ? 10.083 1.803 4.096 1.00 84.12 117 ALA A C 1
ATOM 909 O O . ALA A 1 117 ? 8.981 2.289 4.359 1.00 84.12 117 ALA A O 1
ATOM 910 N N . PHE A 1 118 ? 10.463 0.604 4.546 1.00 86.81 118 PHE A N 1
ATOM 911 C CA . PHE A 1 118 ? 9.623 -0.200 5.429 1.00 86.81 118 PHE A CA 1
ATOM 912 C C . PHE A 1 118 ? 9.435 0.475 6.791 1.00 86.81 118 PHE A C 1
ATOM 914 O O . PHE A 1 118 ? 8.309 0.563 7.278 1.00 86.81 118 PHE A O 1
ATOM 921 N N . ASP A 1 119 ? 10.512 1.000 7.379 1.00 87.31 119 ASP A N 1
ATOM 922 C CA . ASP A 1 119 ? 10.450 1.670 8.681 1.00 87.31 119 ASP A CA 1
ATOM 923 C C . ASP A 1 119 ? 9.524 2.891 8.657 1.00 87.31 119 ASP A C 1
ATOM 925 O O . ASP A 1 119 ? 8.725 3.068 9.573 1.00 87.31 119 ASP A O 1
ATOM 929 N N . THR A 1 120 ? 9.545 3.665 7.570 1.00 88.19 120 THR A N 1
ATOM 930 C CA . THR A 1 120 ? 8.637 4.804 7.371 1.00 88.19 120 THR A CA 1
ATOM 931 C C . THR A 1 120 ? 7.178 4.353 7.325 1.00 88.19 120 THR A C 1
ATOM 933 O O . THR A 1 120 ? 6.324 4.928 7.997 1.00 88.19 120 THR A O 1
ATOM 936 N N . VAL A 1 121 ? 6.872 3.307 6.551 1.00 87.25 121 VAL A N 1
ATOM 937 C CA . VAL A 1 121 ? 5.508 2.758 6.457 1.00 87.25 121 VAL A CA 1
ATOM 938 C C . VAL A 1 121 ? 5.040 2.232 7.814 1.00 87.25 121 VAL A C 1
ATOM 940 O O . VAL A 1 121 ? 3.893 2.460 8.205 1.00 87.25 121 VAL A O 1
ATOM 943 N N . TRP A 1 122 ? 5.931 1.558 8.539 1.00 88.81 122 TRP A N 1
ATOM 944 C CA . TRP A 1 122 ? 5.667 1.039 9.872 1.00 88.81 122 TRP A CA 1
ATOM 945 C C . TRP A 1 122 ? 5.355 2.161 10.864 1.00 88.81 122 TRP A C 1
ATOM 947 O O . TRP A 1 122 ? 4.295 2.153 11.485 1.00 88.81 122 TRP A O 1
ATOM 957 N N . GLU A 1 123 ? 6.230 3.160 10.966 1.00 88.75 123 GLU A N 1
ATOM 958 C CA . GLU A 1 123 ? 6.087 4.269 11.910 1.00 88.75 123 GLU A CA 1
ATOM 959 C C . GLU A 1 123 ? 4.832 5.091 11.635 1.00 88.75 123 GLU A C 1
ATOM 961 O O . GLU A 1 123 ? 4.046 5.351 12.541 1.00 88.75 123 GLU A O 1
ATOM 966 N N . GLN A 1 124 ? 4.549 5.389 10.368 1.00 86.75 124 GLN A N 1
ATOM 967 C CA . GLN A 1 124 ? 3.317 6.082 10.012 1.00 86.75 124 GLN A CA 1
ATOM 968 C C . GLN A 1 124 ? 2.056 5.254 10.320 1.00 86.75 124 GLN A C 1
ATOM 970 O O . GLN A 1 124 ? 0.978 5.825 10.483 1.00 86.75 124 GLN A O 1
ATOM 975 N N . THR A 1 125 ? 2.149 3.922 10.343 1.00 87.56 125 THR A N 1
ATOM 976 C CA . THR A 1 125 ? 1.036 3.052 10.757 1.00 87.56 125 THR A CA 1
ATOM 977 C C . THR A 1 125 ? 0.887 3.065 12.276 1.00 87.56 125 THR A C 1
ATOM 979 O O . THR A 1 125 ? -0.238 3.166 12.759 1.00 87.56 125 THR A O 1
ATOM 982 N N . CYS A 1 126 ? 1.994 3.063 13.027 1.00 87.75 126 CYS A N 1
ATOM 983 C CA . CYS A 1 126 ? 1.989 3.265 14.478 1.00 87.75 126 CYS A CA 1
ATOM 984 C C . CYS A 1 126 ? 1.332 4.597 14.860 1.00 87.75 126 CYS A C 1
ATOM 986 O O . CYS A 1 126 ? 0.405 4.587 15.663 1.00 87.75 126 CYS A O 1
ATOM 988 N N . THR A 1 127 ? 1.711 5.710 14.223 1.00 88.69 127 THR A N 1
ATOM 989 C CA . THR A 1 127 ? 1.111 7.029 14.494 1.00 88.69 127 THR A CA 1
ATOM 990 C C . THR A 1 127 ? -0.406 7.014 14.303 1.00 88.69 127 THR A C 1
ATOM 992 O O . THR A 1 127 ? -1.150 7.436 15.181 1.00 88.69 127 THR A O 1
ATOM 995 N N . ILE A 1 128 ? -0.891 6.459 13.187 1.00 86.56 128 ILE A N 1
ATOM 996 C CA . ILE A 1 128 ? -2.335 6.371 12.917 1.00 86.56 128 ILE A CA 1
ATOM 997 C C . ILE A 1 128 ? -3.023 5.442 13.924 1.00 86.56 128 ILE A C 1
ATOM 999 O O . ILE A 1 128 ? -4.139 5.724 14.358 1.00 86.56 128 ILE A O 1
ATOM 1003 N N . SER A 1 129 ? -2.377 4.339 14.303 1.00 87.31 129 SER A N 1
ATOM 1004 C CA . SER A 1 129 ? -2.900 3.412 15.309 1.00 87.31 129 SER A CA 1
ATOM 1005 C C . SER A 1 129 ? -3.102 4.111 16.653 1.00 87.31 129 SER A C 1
ATOM 1007 O O . SER A 1 129 ? -4.162 3.973 17.259 1.00 87.31 129 SER A O 1
ATOM 1009 N N . GLU A 1 130 ? -2.118 4.900 17.087 1.00 87.56 130 GLU A N 1
ATOM 1010 C CA . GLU A 1 130 ? -2.160 5.673 18.330 1.00 87.56 130 GLU A CA 1
ATOM 1011 C C . GLU A 1 130 ? -3.243 6.756 18.291 1.00 87.56 130 GLU A C 1
ATOM 1013 O O . GLU A 1 130 ? -4.057 6.842 19.210 1.00 87.56 130 GLU A O 1
ATOM 1018 N N . GLU A 1 131 ? -3.323 7.522 17.199 1.00 87.12 131 GLU A N 1
ATOM 1019 C CA . GLU A 1 131 ? -4.344 8.561 16.998 1.00 87.12 131 GLU A CA 1
ATOM 1020 C C . GLU A 1 131 ? -5.776 8.009 17.046 1.00 87.12 131 GLU A C 1
ATOM 1022 O O . GLU A 1 131 ? -6.700 8.695 17.484 1.00 87.12 131 GLU A O 1
ATOM 1027 N N . ASN A 1 132 ? -5.969 6.768 16.593 1.00 84.69 132 ASN A N 1
ATOM 1028 C CA . ASN A 1 132 ? -7.279 6.127 16.503 1.00 84.69 132 ASN A CA 1
ATOM 1029 C C . ASN A 1 132 ? -7.568 5.155 17.657 1.00 84.69 132 ASN A C 1
ATOM 1031 O O . ASN A 1 132 ? -8.623 4.521 17.666 1.00 84.69 132 ASN A O 1
ATOM 1035 N N . GLY A 1 133 ? -6.656 5.023 18.627 1.00 81.81 133 GLY A N 1
ATOM 1036 C CA . GLY A 1 133 ? -6.813 4.113 19.765 1.00 81.81 133 GLY A CA 1
ATOM 1037 C C . GLY A 1 133 ? -6.860 2.630 19.379 1.00 81.81 133 GLY A C 1
ATOM 1038 O O . GLY A 1 133 ? -7.410 1.822 20.128 1.00 81.81 133 GLY A O 1
ATOM 1039 N N . VAL A 1 134 ? -6.306 2.262 18.220 1.00 82.06 134 VAL A N 1
ATOM 1040 C CA . VAL A 1 134 ? -6.220 0.868 17.776 1.00 82.06 134 VAL A CA 1
ATOM 1041 C C . VAL A 1 134 ? -5.027 0.214 18.480 1.00 82.06 134 VAL A C 1
ATOM 1043 O O . VAL A 1 134 ? -3.912 0.741 18.410 1.00 82.06 134 VAL A O 1
ATOM 1046 N N . PRO A 1 135 ? -5.216 -0.909 19.193 1.00 74.25 135 PRO A N 1
ATOM 1047 C CA . PRO A 1 135 ? -4.122 -1.569 19.890 1.00 74.25 135 PRO A CA 1
ATOM 1048 C C . PRO A 1 135 ? -3.125 -2.157 18.885 1.00 74.25 135 PRO A C 1
ATOM 1050 O O . PRO A 1 135 ? -3.487 -2.975 18.045 1.00 74.25 135 PRO A O 1
ATOM 1053 N N . GLN A 1 136 ? -1.851 -1.772 19.015 1.00 65.25 136 GLN A N 1
ATOM 1054 C CA . GLN A 1 136 ? -0.762 -2.291 18.177 1.00 65.25 136 GLN A CA 1
ATOM 1055 C C . GLN A 1 136 ? -0.483 -3.779 18.424 1.00 65.25 136 GLN A C 1
ATOM 1057 O O . GLN A 1 136 ? 0.000 -4.460 17.532 1.00 65.25 136 GLN A O 1
ATOM 1062 N N . ARG A 1 137 ? -0.749 -4.273 19.640 1.00 62.19 137 ARG A N 1
ATOM 1063 C CA . ARG A 1 137 ? -0.574 -5.684 19.992 1.00 62.19 137 ARG A CA 1
ATOM 1064 C C . ARG A 1 137 ? -1.927 -6.346 20.120 1.00 62.19 137 ARG A C 1
ATOM 1066 O O . ARG A 1 137 ? -2.701 -5.992 21.016 1.00 62.19 137 ARG A O 1
ATOM 1073 N N . GLU A 1 138 ? -2.168 -7.370 19.316 1.00 56.41 138 GLU A N 1
ATOM 1074 C CA . GLU A 1 138 ? -3.216 -8.323 19.651 1.00 56.41 138 GLU A CA 1
ATOM 1075 C C . GLU A 1 138 ? -2.813 -9.012 20.961 1.00 56.41 138 GLU A C 1
ATOM 1077 O O . GLU A 1 138 ? -1.749 -9.628 21.067 1.00 56.41 138 GLU A O 1
ATOM 1082 N N . LYS A 1 139 ? -3.637 -8.888 22.009 1.00 49.62 139 LYS A N 1
ATOM 1083 C CA . LYS A 1 139 ? -3.445 -9.655 23.248 1.00 49.62 139 LYS A CA 1
ATOM 1084 C C . LYS A 1 139 ? -3.677 -11.127 22.925 1.00 49.62 139 LYS A C 1
ATOM 1086 O O . LYS A 1 139 ? -4.783 -11.636 23.095 1.00 49.62 139 LYS A O 1
ATOM 1091 N N . GLN A 1 140 ? -2.651 -11.822 22.449 1.00 50.09 140 GLN A N 1
ATOM 1092 C CA . GLN A 1 140 ? -2.776 -13.245 22.203 1.00 50.09 140 GLN A CA 1
ATOM 1093 C C . GLN A 1 140 ? -2.963 -13.967 23.533 1.00 50.09 140 GLN A C 1
ATOM 1095 O O . GLN A 1 140 ? -2.189 -13.816 24.482 1.00 50.09 140 GLN A O 1
ATOM 1100 N N . ARG A 1 141 ? -4.026 -14.771 23.597 1.00 47.56 141 ARG A N 1
ATOM 1101 C CA . ARG A 1 141 ? -4.231 -15.732 24.673 1.00 47.56 141 ARG A CA 1
ATOM 1102 C C . ARG A 1 141 ? -3.022 -16.662 24.666 1.00 47.56 141 ARG A C 1
ATOM 1104 O O . ARG A 1 141 ? -2.844 -17.420 23.716 1.00 47.56 141 ARG A O 1
ATOM 1111 N N . THR A 1 142 ? -2.196 -16.599 25.707 1.00 52.16 142 THR A N 1
ATOM 1112 C CA . THR A 1 142 ? -1.086 -17.537 25.881 1.00 52.16 142 THR A CA 1
ATOM 1113 C C . THR A 1 142 ? -1.647 -18.951 25.806 1.00 52.16 142 THR A C 1
ATOM 1115 O O . THR A 1 142 ? -2.473 -19.354 26.632 1.00 52.16 142 THR A O 1
ATOM 1118 N N . LYS A 1 143 ? -1.250 -19.694 24.768 1.00 57.81 143 LYS A N 1
ATOM 1119 C CA . LYS A 1 143 ? -1.570 -21.113 24.632 1.00 57.81 143 LYS A CA 1
ATOM 1120 C C . LYS A 1 143 ? -0.792 -21.833 25.728 1.00 57.81 143 LYS A C 1
ATOM 1122 O O . LYS A 1 143 ? 0.375 -22.161 25.556 1.00 57.81 143 LYS A O 1
ATOM 1127 N N . ARG A 1 144 ? -1.405 -21.992 26.901 1.00 59.16 144 ARG A N 1
ATOM 1128 C CA . ARG A 1 144 ? -0.823 -22.807 27.967 1.00 59.16 144 ARG A CA 1
ATOM 1129 C C . ARG A 1 144 ? -0.891 -24.260 27.526 1.00 59.16 144 ARG A C 1
ATOM 1131 O O . ARG A 1 144 ? -1.972 -24.736 27.171 1.00 59.16 144 ARG A O 1
ATOM 1138 N N . LEU A 1 145 ? 0.253 -24.936 27.540 1.00 66.06 145 LEU A N 1
ATOM 1139 C CA . LEU A 1 145 ? 0.285 -26.380 27.382 1.00 66.06 145 LEU A CA 1
ATOM 1140 C C . LEU A 1 145 ? -0.547 -26.989 28.528 1.00 66.06 145 LEU A C 1
ATOM 1142 O O . LEU A 1 145 ? -0.443 -26.522 29.667 1.00 66.06 145 LEU A O 1
ATOM 1146 N N . PRO A 1 146 ? -1.416 -27.977 28.267 1.00 73.00 146 PRO A N 1
ATOM 1147 C CA . PRO A 1 146 ? -2.087 -28.699 29.337 1.00 73.00 146 PRO A CA 1
ATOM 1148 C C . PRO A 1 146 ? -1.044 -29.292 30.293 1.00 73.00 146 PRO A C 1
ATOM 1150 O O . PRO A 1 146 ? -0.139 -29.985 29.838 1.00 73.00 146 PRO A O 1
ATOM 1153 N N . LEU A 1 147 ? -1.193 -29.062 31.604 1.00 71.00 147 LEU A N 1
ATOM 1154 C CA . LEU A 1 147 ? -0.220 -29.464 32.641 1.00 71.00 147 LEU A CA 1
ATOM 1155 C C . LEU A 1 147 ? 0.175 -30.952 32.576 1.00 71.00 147 LEU A C 1
ATOM 1157 O O . LEU A 1 147 ? 1.282 -31.328 32.939 1.00 71.00 147 LEU A O 1
ATOM 1161 N N . HIS A 1 148 ? -0.715 -31.814 32.078 1.00 75.12 148 HIS A N 1
ATOM 1162 C CA . HIS A 1 148 ? -0.454 -33.248 31.937 1.00 75.12 148 HIS A CA 1
ATOM 1163 C C . HIS A 1 148 ? 0.566 -33.599 30.833 1.00 75.12 148 HIS A C 1
ATOM 1165 O O . HIS A 1 148 ? 1.108 -34.703 30.829 1.00 75.12 148 HIS A O 1
ATOM 1171 N N . LEU A 1 149 ? 0.830 -32.676 29.902 1.00 69.69 149 LEU A N 1
ATOM 1172 C CA . LEU A 1 149 ? 1.741 -32.864 28.771 1.00 69.69 149 LEU A CA 1
ATOM 1173 C C . LEU A 1 149 ? 3.148 -32.294 29.018 1.00 69.69 149 LEU A C 1
ATOM 1175 O O . LEU A 1 149 ? 4.024 -32.496 28.186 1.00 69.69 149 LEU A O 1
ATOM 1179 N N . GLU A 1 150 ? 3.396 -31.636 30.158 1.00 62.84 150 GLU A N 1
ATOM 1180 C CA . GLU A 1 150 ? 4.718 -31.073 30.497 1.00 62.84 150 GLU A CA 1
ATOM 1181 C C . GLU A 1 150 ? 5.785 -32.148 30.774 1.00 62.84 150 GLU A C 1
ATOM 1183 O O . GLU A 1 150 ? 6.976 -31.900 30.614 1.00 62.84 150 GLU A O 1
ATOM 1188 N N . GLN A 1 151 ? 5.365 -33.354 31.163 1.00 65.75 151 GLN A N 1
ATOM 1189 C CA . GLN A 1 151 ? 6.257 -34.465 31.525 1.00 65.75 151 GLN A CA 1
ATOM 1190 C C . GLN A 1 151 ? 6.727 -35.317 30.334 1.00 65.75 151 GLN A C 1
ATOM 1192 O O . GLN A 1 151 ? 7.563 -36.203 30.507 1.00 65.75 151 GLN A O 1
ATOM 1197 N N . PHE A 1 152 ? 6.193 -35.085 29.132 1.00 70.44 152 PHE A N 1
ATOM 1198 C CA . PHE A 1 152 ? 6.581 -35.837 27.942 1.00 70.44 152 PHE A CA 1
ATOM 1199 C C . PHE A 1 152 ? 7.621 -35.046 27.147 1.00 70.44 152 PHE A C 1
ATOM 1201 O O . PHE A 1 152 ? 7.340 -33.974 26.617 1.00 70.44 152 PHE A O 1
ATOM 1208 N N . VAL A 1 153 ? 8.836 -35.592 27.044 1.00 57.84 153 VAL A N 1
ATOM 1209 C CA . VAL A 1 153 ? 9.876 -35.059 26.157 1.00 57.84 153 VAL A CA 1
ATOM 1210 C C . VAL A 1 153 ? 9.485 -35.400 24.720 1.00 57.84 153 VAL A C 1
ATOM 1212 O O . VAL A 1 153 ? 9.724 -36.508 24.246 1.00 57.84 153 VAL A O 1
ATOM 1215 N N . LEU A 1 154 ? 8.852 -34.458 24.022 1.00 59.22 154 LEU A N 1
ATOM 1216 C CA . LEU A 1 154 ? 8.705 -34.533 22.572 1.00 59.22 154 LEU A CA 1
ATOM 1217 C C . LEU A 1 154 ? 10.082 -34.242 21.951 1.00 59.22 154 LEU A C 1
ATOM 1219 O O . LEU A 1 154 ? 10.593 -33.129 22.045 1.00 59.22 154 LEU A O 1
ATOM 1223 N N . SER A 1 155 ? 10.705 -35.268 21.366 1.00 52.22 155 SER A N 1
ATOM 1224 C CA . SER A 1 155 ? 11.984 -35.165 20.640 1.00 52.22 155 SER A CA 1
ATOM 1225 C C . SER A 1 155 ? 11.854 -34.559 19.239 1.00 52.22 155 SER A C 1
ATOM 1227 O O . SER A 1 155 ? 12.868 -34.361 18.572 1.00 52.22 155 SER A O 1
ATOM 1229 N N . GLU A 1 156 ? 10.646 -34.232 18.788 1.00 49.22 156 GLU A N 1
ATOM 1230 C CA . GLU A 1 156 ? 10.463 -33.390 17.608 1.00 49.22 156 GLU A CA 1
ATOM 1231 C C . GLU A 1 156 ? 10.499 -31.935 18.053 1.00 49.22 156 GLU A C 1
ATOM 1233 O O . GLU A 1 156 ? 9.891 -31.582 19.061 1.00 49.22 156 GLU A O 1
ATOM 1238 N N . GLY A 1 157 ? 11.324 -31.153 17.354 1.00 43.06 157 GLY A N 1
ATOM 1239 C CA . GLY A 1 157 ? 11.920 -29.911 17.824 1.00 43.06 157 GLY A CA 1
ATOM 1240 C C . GLY A 1 157 ? 10.984 -29.022 18.628 1.00 43.06 157 GLY A C 1
ATOM 1241 O O . GLY A 1 157 ? 9.795 -28.907 18.330 1.00 43.06 157 GLY A O 1
ATOM 1242 N N . ARG A 1 158 ? 11.570 -28.320 19.612 1.00 39.50 158 ARG A N 1
ATOM 1243 C CA . ARG A 1 158 ? 10.981 -27.082 20.134 1.00 39.50 158 ARG A CA 1
ATOM 1244 C C . ARG A 1 158 ? 10.303 -26.391 18.951 1.00 39.50 158 ARG A C 1
ATOM 1246 O O . ARG A 1 158 ? 10.994 -26.204 17.941 1.00 39.50 158 ARG A O 1
ATOM 1253 N N . PRO A 1 159 ? 9.023 -25.994 19.033 1.00 43.00 159 PRO A N 1
ATOM 1254 C CA . PRO A 1 159 ? 8.639 -24.867 18.222 1.00 43.00 159 PRO A CA 1
ATOM 1255 C C . PRO A 1 159 ? 9.623 -23.799 18.683 1.00 43.00 159 PRO A C 1
ATOM 1257 O O . PRO A 1 159 ? 9.578 -23.366 19.837 1.00 43.00 159 PRO A O 1
ATOM 1260 N N . VAL A 1 160 ? 10.623 -23.521 17.834 1.00 42.72 160 VAL A N 1
ATOM 1261 C CA . VAL A 1 160 ? 11.347 -22.255 17.822 1.00 42.72 160 VAL A CA 1
ATOM 1262 C C . VAL A 1 160 ? 10.291 -21.266 18.229 1.00 42.72 160 VAL A C 1
ATOM 1264 O O . VAL A 1 160 ? 9.249 -21.287 17.569 1.00 42.72 160 VAL A O 1
ATOM 1267 N N . GLU A 1 161 ? 10.492 -20.593 19.370 1.00 43.09 161 GLU A N 1
ATOM 1268 C CA . GLU A 1 161 ? 9.609 -19.535 19.851 1.00 43.09 161 GLU A CA 1
ATOM 1269 C C . GLU A 1 161 ? 9.042 -18.890 18.601 1.00 43.09 161 GLU A C 1
ATOM 1271 O O . GLU A 1 161 ? 9.828 -18.339 17.829 1.00 43.09 161 GLU A O 1
ATOM 1276 N N . GLU A 1 162 ? 7.768 -19.164 18.276 1.00 43.88 162 GLU A N 1
ATOM 1277 C CA . GLU A 1 162 ? 7.183 -18.595 17.072 1.00 43.88 162 GLU A CA 1
ATOM 1278 C C . GLU A 1 162 ? 7.332 -17.116 17.354 1.00 43.88 162 GLU A C 1
ATOM 1280 O O . GLU A 1 162 ? 6.659 -16.612 18.262 1.00 43.88 162 GLU A O 1
ATOM 1285 N N . GLU A 1 163 ? 8.317 -16.478 16.705 1.00 43.62 163 GLU A N 1
ATOM 1286 C CA . GLU A 1 163 ? 8.575 -15.061 16.864 1.00 43.62 163 GLU A CA 1
ATOM 1287 C C . GLU A 1 163 ? 7.207 -14.436 16.787 1.00 43.62 163 GLU A C 1
ATOM 1289 O O . GLU A 1 163 ? 6.467 -14.748 15.844 1.00 43.62 163 GLU A O 1
ATOM 1294 N N . SER A 1 164 ? 6.830 -13.710 17.845 1.00 50.75 164 SER A N 1
ATOM 1295 C CA . SER A 1 164 ? 5.442 -13.327 18.065 1.00 50.75 164 SER A CA 1
ATOM 1296 C C . SER A 1 164 ? 4.847 -12.927 16.716 1.00 50.75 164 SER A C 1
ATOM 1298 O O . SER A 1 164 ? 5.458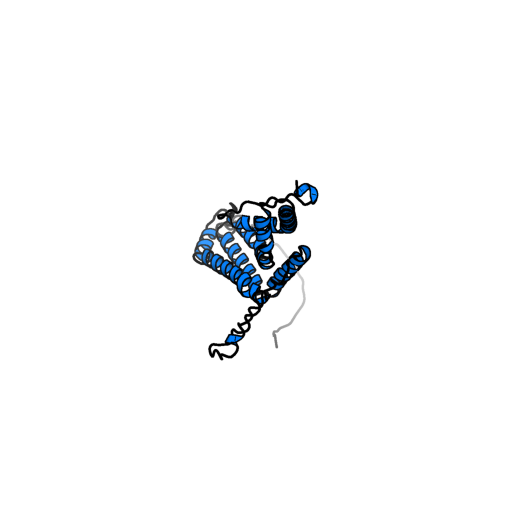 -12.078 16.060 1.00 50.75 164 SER A O 1
ATOM 1300 N N . PRO A 1 165 ? 3.737 -13.528 16.257 1.00 52.91 165 PRO A N 1
ATOM 1301 C CA . PRO A 1 165 ? 3.241 -13.364 14.884 1.00 52.91 165 PRO A CA 1
ATOM 1302 C C . PRO A 1 165 ? 2.907 -11.905 14.513 1.00 52.91 165 PRO A C 1
ATOM 1304 O O . PRO A 1 165 ? 2.591 -11.620 13.364 1.00 52.91 165 PRO A O 1
ATOM 1307 N N . ASP A 1 166 ? 3.018 -11.005 15.489 1.00 61.38 166 ASP A N 1
ATOM 1308 C CA . ASP A 1 166 ? 2.813 -9.562 15.464 1.00 61.38 166 ASP A CA 1
ATOM 1309 C C . ASP A 1 166 ? 4.139 -8.757 15.528 1.00 61.38 166 ASP A C 1
ATOM 1311 O O . ASP A 1 166 ? 4.163 -7.563 15.824 1.00 61.38 166 ASP A O 1
ATOM 1315 N N . SER A 1 167 ? 5.289 -9.410 15.318 1.00 74.81 167 SER A N 1
ATOM 1316 C CA . SER A 1 167 ? 6.590 -8.737 15.273 1.00 74.81 167 SER A CA 1
ATOM 1317 C C . SER A 1 167 ? 6.689 -7.888 14.007 1.00 74.81 167 SER A C 1
ATOM 1319 O O . SER A 1 167 ? 6.265 -8.305 12.926 1.00 74.81 167 SER A O 1
ATOM 1321 N N . LYS A 1 168 ? 7.319 -6.716 14.120 1.00 83.69 168 LYS A N 1
ATOM 1322 C CA . LYS A 1 168 ? 7.609 -5.812 12.997 1.00 83.69 168 LYS A CA 1
ATOM 1323 C C . LYS A 1 168 ? 8.229 -6.557 11.803 1.00 83.6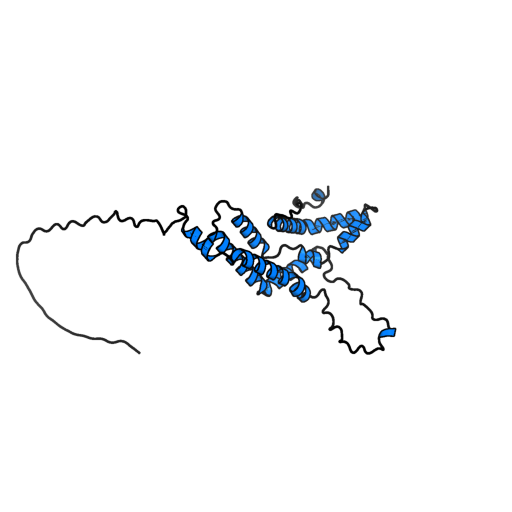9 168 LYS A C 1
ATOM 1325 O O . LYS A 1 168 ? 7.834 -6.336 10.660 1.00 83.69 168 LYS A O 1
ATOM 1330 N N . GLU A 1 169 ? 9.139 -7.493 12.064 1.00 84.81 169 GLU A N 1
ATOM 1331 C CA . GLU A 1 169 ? 9.786 -8.288 11.013 1.00 84.81 169 GLU A CA 1
ATOM 1332 C C . GLU A 1 169 ? 8.821 -9.290 10.350 1.00 84.81 169 GLU A C 1
ATOM 1334 O O . GLU A 1 169 ? 8.904 -9.537 9.149 1.00 84.81 169 GLU A O 1
ATOM 1339 N N . THR A 1 170 ? 7.822 -9.797 11.080 1.00 85.88 170 THR A N 1
ATOM 1340 C CA . THR A 1 170 ? 6.795 -10.678 10.504 1.00 85.88 170 THR A CA 1
ATOM 1341 C C . THR A 1 170 ? 5.959 -9.945 9.454 1.00 85.88 170 THR A C 1
ATOM 1343 O O . THR A 1 170 ? 5.743 -10.485 8.368 1.00 85.88 170 THR A O 1
ATOM 1346 N N . PHE A 1 171 ? 5.545 -8.701 9.715 1.00 85.75 171 PHE A N 1
ATOM 1347 C CA . PHE A 1 171 ? 4.846 -7.878 8.717 1.00 85.75 171 PHE A CA 1
ATOM 1348 C C . PHE A 1 171 ? 5.713 -7.592 7.496 1.00 85.75 171 PHE A C 1
ATOM 1350 O O . PHE A 1 171 ? 5.238 -7.632 6.357 1.00 85.75 171 PHE A O 1
ATOM 1357 N N . ARG A 1 172 ? 7.006 -7.356 7.720 1.00 87.50 172 ARG A N 1
ATOM 1358 C CA . ARG A 1 172 ? 7.956 -7.143 6.637 1.00 87.50 172 ARG A CA 1
ATOM 1359 C C . ARG A 1 172 ? 8.053 -8.362 5.721 1.00 87.50 172 ARG A C 1
ATOM 1361 O O . ARG A 1 172 ? 7.871 -8.238 4.510 1.00 87.50 172 ARG A O 1
ATOM 1368 N N . VAL A 1 173 ? 8.312 -9.533 6.299 1.00 88.38 173 VAL A N 1
ATOM 1369 C CA . VAL A 1 173 ? 8.575 -10.772 5.556 1.00 88.38 173 VAL A CA 1
ATOM 1370 C C . VAL A 1 173 ? 7.303 -11.366 4.955 1.00 88.38 173 VAL A C 1
ATOM 1372 O O . VAL A 1 173 ? 7.347 -11.865 3.834 1.00 88.38 173 VAL A O 1
ATOM 1375 N N . LYS A 1 174 ? 6.167 -11.314 5.662 1.00 87.62 174 LYS A N 1
ATOM 1376 C CA . LYS A 1 174 ? 4.921 -11.963 5.217 1.00 87.62 174 LYS A CA 1
ATOM 1377 C C . LYS A 1 174 ? 4.012 -11.072 4.375 1.00 87.62 174 LYS A C 1
ATOM 1379 O O . LYS A 1 174 ? 3.237 -11.607 3.590 1.00 87.62 174 LYS A O 1
ATOM 1384 N N . VAL A 1 175 ? 4.084 -9.746 4.523 1.00 87.44 175 VAL A N 1
ATOM 1385 C CA . VAL A 1 175 ? 3.168 -8.818 3.834 1.00 87.44 175 VAL A CA 1
ATOM 1386 C C . VAL A 1 175 ? 3.926 -7.890 2.893 1.00 87.44 175 VAL A C 1
ATOM 1388 O O . VAL A 1 175 ? 3.684 -7.908 1.689 1.00 87.44 175 VAL A O 1
ATOM 1391 N N . PHE A 1 176 ? 4.876 -7.108 3.405 1.00 88.56 176 PHE A N 1
ATOM 1392 C CA . PHE A 1 176 ? 5.511 -6.043 2.623 1.00 88.56 176 PHE A CA 1
ATOM 1393 C C . PHE A 1 176 ? 6.361 -6.571 1.455 1.00 88.56 176 PHE A C 1
ATOM 1395 O O . PHE A 1 176 ? 6.141 -6.191 0.302 1.00 88.56 176 PHE A O 1
ATOM 1402 N N . LEU A 1 177 ? 7.307 -7.475 1.734 1.00 90.00 177 LEU A N 1
ATOM 1403 C CA . LEU A 1 177 ? 8.209 -8.019 0.714 1.00 90.00 177 LEU A CA 1
ATOM 1404 C C . LEU A 1 177 ? 7.482 -8.869 -0.342 1.00 90.00 177 LEU A C 1
ATOM 1406 O O . LEU A 1 177 ? 7.758 -8.674 -1.527 1.00 90.00 177 LEU A O 1
ATOM 1410 N N . PRO A 1 178 ? 6.546 -9.774 0.011 1.00 91.94 178 PRO A N 1
ATOM 1411 C CA . PRO A 1 178 ? 5.841 -10.578 -0.984 1.00 91.94 178 PRO A CA 1
ATOM 1412 C C . PRO A 1 178 ? 5.017 -9.739 -1.960 1.00 91.94 178 PRO A C 1
ATOM 1414 O O . PRO A 1 178 ? 5.018 -10.039 -3.153 1.00 91.94 178 PRO A O 1
ATOM 1417 N N . VAL A 1 179 ? 4.370 -8.666 -1.492 1.00 89.81 179 VAL A N 1
ATOM 1418 C CA . VAL A 1 179 ? 3.593 -7.776 -2.368 1.00 89.81 179 VAL A CA 1
ATOM 1419 C C . VAL A 1 179 ? 4.506 -7.068 -3.371 1.00 89.81 179 VAL A C 1
ATOM 1421 O O . VAL A 1 179 ? 4.226 -7.090 -4.568 1.00 89.81 179 VAL A O 1
ATOM 1424 N N . LEU A 1 180 ? 5.627 -6.501 -2.915 1.00 90.62 180 LEU A N 1
ATOM 1425 C CA . LEU A 1 180 ? 6.612 -5.866 -3.800 1.00 90.62 180 LEU A CA 1
ATOM 1426 C C . LEU A 1 180 ? 7.204 -6.856 -4.805 1.00 90.62 180 LEU A C 1
ATOM 1428 O O . LEU A 1 180 ? 7.273 -6.560 -5.995 1.00 90.62 180 LEU A O 1
ATOM 1432 N N . ASN A 1 181 ? 7.579 -8.051 -4.345 1.00 92.12 181 ASN A N 1
ATOM 1433 C CA . ASN A 1 181 ? 8.110 -9.102 -5.209 1.00 92.12 181 ASN A CA 1
ATOM 1434 C C . ASN A 1 181 ? 7.107 -9.499 -6.289 1.00 92.12 181 ASN A C 1
ATOM 1436 O O . ASN A 1 181 ? 7.482 -9.631 -7.450 1.00 92.12 181 ASN A O 1
ATOM 1440 N N . HIS A 1 182 ? 5.836 -9.666 -5.921 1.00 91.31 182 HIS A N 1
ATOM 1441 C CA . HIS A 1 182 ? 4.795 -10.021 -6.874 1.00 91.31 182 HIS A CA 1
ATOM 1442 C C . HIS A 1 182 ? 4.600 -8.930 -7.933 1.00 91.31 182 HIS A C 1
ATOM 1444 O O . HIS A 1 182 ? 4.532 -9.239 -9.121 1.00 91.31 182 HIS A O 1
ATOM 1450 N N . LEU A 1 183 ? 4.581 -7.657 -7.521 1.00 88.94 183 LEU A N 1
ATOM 1451 C CA . LEU A 1 183 ? 4.477 -6.520 -8.439 1.00 88.94 183 LEU A CA 1
ATOM 1452 C C . LEU A 1 183 ? 5.660 -6.456 -9.409 1.00 88.94 183 LEU A C 1
ATOM 1454 O O . LEU A 1 183 ? 5.445 -6.312 -10.611 1.00 88.94 183 LEU A O 1
ATOM 1458 N N . ILE A 1 184 ? 6.888 -6.601 -8.904 1.00 91.56 184 ILE A N 1
ATOM 1459 C CA . ILE A 1 184 ? 8.103 -6.595 -9.727 1.00 91.56 184 ILE A CA 1
ATOM 1460 C C . ILE A 1 184 ? 8.056 -7.745 -10.736 1.00 91.56 184 ILE A C 1
ATOM 1462 O O . ILE A 1 184 ? 8.180 -7.506 -11.932 1.00 91.56 184 ILE A O 1
ATOM 1466 N N . VAL A 1 185 ? 7.803 -8.976 -10.280 1.00 93.00 185 VAL A N 1
ATOM 1467 C CA . VAL A 1 185 ? 7.758 -10.160 -11.152 1.00 93.00 185 VAL A CA 1
ATOM 1468 C C . VAL A 1 185 ? 6.696 -10.010 -12.240 1.00 93.00 185 VAL A C 1
ATOM 1470 O O . VAL A 1 185 ? 6.982 -10.278 -13.405 1.00 93.00 185 VAL A O 1
ATOM 1473 N N . GLU A 1 186 ? 5.490 -9.550 -11.901 1.00 90.25 186 GLU A N 1
ATOM 1474 C CA . GLU A 1 186 ? 4.420 -9.383 -12.888 1.00 90.25 186 GLU A CA 1
ATOM 1475 C C . GLU A 1 186 ? 4.696 -8.256 -13.887 1.00 90.25 186 GLU A C 1
ATOM 1477 O O . GLU A 1 186 ? 4.416 -8.422 -15.077 1.00 90.25 186 GLU A O 1
ATOM 1482 N N . LEU A 1 187 ? 5.253 -7.125 -13.444 1.00 88.31 187 LEU A N 1
ATOM 1483 C CA . LEU A 1 187 ? 5.630 -6.036 -14.347 1.00 88.31 187 LEU A CA 1
ATOM 1484 C C . LEU A 1 187 ? 6.769 -6.468 -15.274 1.00 88.31 187 LEU A C 1
ATOM 1486 O O . LEU A 1 187 ? 6.652 -6.311 -16.489 1.00 88.31 187 LEU A O 1
ATOM 1490 N N . THR A 1 188 ? 7.819 -7.093 -14.741 1.00 89.88 188 THR A N 1
ATOM 1491 C CA . THR A 1 188 ? 8.921 -7.616 -15.554 1.00 89.88 188 THR A CA 1
ATOM 1492 C C . THR A 1 188 ? 8.411 -8.639 -16.563 1.00 89.88 188 THR A C 1
ATOM 1494 O O . THR A 1 188 ? 8.688 -8.503 -17.750 1.00 89.88 188 THR A O 1
ATOM 1497 N N . ARG A 1 189 ? 7.595 -9.612 -16.141 1.00 88.81 189 ARG A N 1
ATOM 1498 C CA . ARG A 1 189 ? 7.046 -10.643 -17.035 1.00 88.81 189 ARG A CA 1
ATOM 1499 C C . ARG A 1 189 ? 6.263 -10.041 -18.205 1.00 88.81 189 ARG A C 1
ATOM 1501 O O . ARG A 1 189 ? 6.402 -10.500 -19.332 1.00 88.81 189 ARG A O 1
ATOM 1508 N N . ARG A 1 190 ? 5.456 -9.003 -17.960 1.00 84.56 190 ARG A N 1
ATOM 1509 C CA . ARG A 1 190 ? 4.619 -8.372 -18.998 1.00 84.56 190 ARG A CA 1
ATOM 1510 C C . ARG A 1 190 ? 5.407 -7.522 -19.993 1.00 84.56 190 ARG A C 1
ATOM 1512 O O . ARG A 1 190 ? 4.985 -7.416 -21.140 1.00 84.56 190 ARG A O 1
ATOM 1519 N N . PHE A 1 191 ? 6.517 -6.920 -19.569 1.00 81.69 191 PHE A N 1
ATOM 1520 C CA . PHE A 1 191 ? 7.302 -5.998 -20.399 1.00 81.69 191 PHE A CA 1
ATOM 1521 C C . PHE A 1 191 ? 8.636 -6.582 -20.908 1.00 81.69 191 PHE A C 1
ATOM 1523 O O . PHE A 1 191 ? 9.306 -5.933 -21.712 1.00 81.69 191 PHE A O 1
ATOM 1530 N N . ALA A 1 192 ? 9.008 -7.804 -20.501 1.00 75.94 192 ALA A N 1
ATOM 1531 C CA . ALA A 1 192 ? 10.247 -8.468 -20.919 1.00 75.94 192 ALA A CA 1
ATOM 1532 C C . ALA A 1 192 ? 10.166 -9.114 -22.311 1.00 75.94 192 ALA A C 1
ATOM 1534 O O . ALA A 1 192 ? 11.092 -8.966 -23.100 1.00 75.94 192 ALA A O 1
ATOM 1535 N N . GLU A 1 193 ? 9.071 -9.805 -22.642 1.00 66.81 193 GLU A N 1
ATOM 1536 C CA . GLU A 1 193 ? 9.045 -10.720 -23.800 1.00 66.81 193 GLU A CA 1
ATOM 1537 C C . GLU A 1 193 ? 9.117 -10.033 -25.177 1.00 66.81 193 GLU A C 1
ATOM 1539 O O . GLU A 1 193 ? 9.352 -10.709 -26.172 1.00 66.81 193 GLU A O 1
ATOM 1544 N N . ASN A 1 194 ? 8.947 -8.708 -25.272 1.00 65.38 194 ASN A N 1
ATOM 1545 C CA . ASN A 1 194 ? 8.885 -8.017 -26.568 1.00 65.38 194 ASN A CA 1
ATOM 1546 C C . ASN A 1 194 ? 9.644 -6.680 -26.628 1.00 65.38 194 ASN A C 1
ATOM 1548 O O . ASN A 1 194 ? 9.535 -5.968 -27.623 1.00 65.38 194 ASN A O 1
ATOM 1552 N N . ASN A 1 195 ? 10.415 -6.311 -25.600 1.00 69.50 195 ASN A N 1
ATOM 1553 C CA . ASN A 1 195 ? 10.948 -4.948 -25.459 1.00 69.50 195 ASN A CA 1
ATOM 1554 C C . ASN A 1 195 ? 11.691 -4.438 -26.712 1.00 69.50 195 ASN A C 1
ATOM 1556 O O . ASN A 1 195 ? 11.376 -3.359 -27.215 1.00 69.50 195 ASN A O 1
ATOM 1560 N N . ASP A 1 196 ? 12.586 -5.253 -27.273 1.00 69.06 196 ASP A N 1
ATOM 1561 C CA . ASP A 1 196 ? 13.434 -4.869 -28.408 1.00 69.06 196 ASP A CA 1
ATOM 1562 C C . ASP A 1 196 ? 12.631 -4.621 -29.690 1.00 69.06 196 ASP A C 1
ATOM 1564 O O . ASP A 1 196 ? 12.842 -3.637 -30.404 1.00 69.06 196 ASP A O 1
ATOM 1568 N N . VAL A 1 197 ? 11.645 -5.480 -29.959 1.00 70.06 197 VAL A N 1
ATOM 1569 C CA . VAL A 1 197 ? 10.761 -5.358 -31.126 1.00 70.06 197 VAL A CA 1
ATOM 1570 C C . VAL A 1 197 ? 9.871 -4.127 -30.985 1.00 70.06 197 VAL A C 1
ATOM 1572 O O . VAL A 1 197 ? 9.704 -3.359 -31.932 1.00 70.06 197 VAL A O 1
ATOM 1575 N N . LEU A 1 198 ? 9.329 -3.891 -29.791 1.00 69.06 198 LEU A N 1
ATOM 1576 C CA . LEU A 1 198 ? 8.432 -2.769 -29.525 1.00 69.06 198 LEU A CA 1
ATOM 1577 C C . LEU A 1 198 ? 9.159 -1.410 -29.528 1.00 69.06 198 LEU A C 1
ATOM 1579 O O . LEU A 1 198 ? 8.602 -0.399 -29.981 1.00 69.06 198 LEU A O 1
ATOM 1583 N N . CYS A 1 199 ? 10.419 -1.390 -29.087 1.00 67.62 199 CYS A N 1
ATOM 1584 C CA . CYS A 1 199 ? 11.321 -0.253 -29.254 1.00 67.62 199 CYS A CA 1
ATOM 1585 C C . CYS A 1 199 ? 11.618 0.003 -30.739 1.00 67.62 199 CYS A C 1
ATOM 1587 O O . CYS A 1 199 ? 11.504 1.143 -31.195 1.00 67.62 199 CYS A O 1
ATOM 1589 N N . GLY A 1 200 ? 11.881 -1.053 -31.517 1.00 69.44 200 GLY A N 1
ATOM 1590 C CA . GLY A 1 200 ? 12.060 -0.969 -32.968 1.00 69.44 200 GLY A CA 1
ATOM 1591 C C . GLY A 1 200 ? 10.845 -0.386 -33.698 1.00 69.44 200 GLY A C 1
ATOM 1592 O O . GLY A 1 200 ? 10.990 0.533 -34.500 1.00 69.44 200 GLY A O 1
ATOM 1593 N N . VAL A 1 201 ? 9.627 -0.833 -33.370 1.00 73.19 201 VAL A N 1
ATOM 1594 C CA . VAL A 1 201 ? 8.377 -0.313 -33.964 1.00 73.19 201 VAL A CA 1
ATOM 1595 C C . VAL A 1 201 ? 8.169 1.172 -33.651 1.00 73.19 201 VAL A C 1
ATOM 1597 O O . VAL A 1 201 ? 7.679 1.927 -34.490 1.00 73.19 201 VAL A O 1
ATOM 1600 N N . SER A 1 202 ? 8.584 1.624 -32.467 1.00 68.50 202 SER A N 1
ATOM 1601 C CA . SER A 1 202 ? 8.478 3.038 -32.092 1.00 68.50 202 SER A CA 1
ATOM 1602 C C . SER A 1 202 ? 9.426 3.935 -32.898 1.00 68.50 202 SER A C 1
ATOM 1604 O O . SER A 1 202 ? 9.056 5.068 -33.210 1.00 68.50 202 SER A O 1
ATOM 1606 N N . ALA A 1 203 ? 10.599 3.430 -33.299 1.00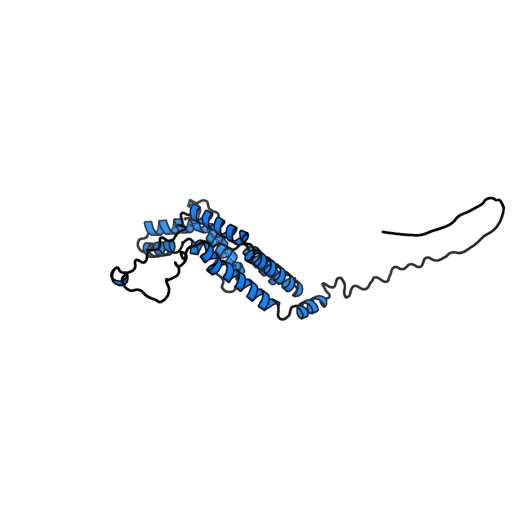 69.62 203 ALA A N 1
ATOM 1607 C CA . ALA A 1 203 ? 11.537 4.142 -34.174 1.00 69.62 203 ALA A CA 1
ATOM 1608 C C . ALA A 1 203 ? 10.993 4.344 -35.602 1.00 69.62 203 ALA A C 1
ATOM 1610 O O . ALA A 1 203 ? 11.431 5.247 -36.315 1.00 69.62 203 ALA A O 1
ATOM 1611 N N . LEU A 1 204 ? 10.005 3.539 -36.005 1.00 68.69 204 LEU A N 1
ATOM 1612 C CA . LEU A 1 204 ? 9.351 3.615 -37.311 1.00 68.69 204 LEU A CA 1
ATOM 1613 C C . LEU A 1 204 ? 8.177 4.606 -37.348 1.00 68.69 204 LEU A C 1
ATOM 1615 O O . LEU A 1 204 ? 7.592 4.796 -38.412 1.00 68.69 204 LEU A O 1
ATOM 1619 N N . ASN A 1 205 ? 7.811 5.247 -36.229 1.00 70.00 205 ASN A N 1
ATOM 1620 C CA . ASN A 1 205 ? 6.706 6.206 -36.200 1.00 70.00 205 ASN A CA 1
ATOM 1621 C C . ASN A 1 205 ? 7.119 7.558 -36.830 1.00 70.00 205 ASN A C 1
ATOM 1623 O O . ASN A 1 205 ? 7.871 8.317 -36.208 1.00 70.00 205 ASN A O 1
ATOM 1627 N N . PRO A 1 206 ? 6.580 7.931 -38.008 1.00 65.06 206 PRO A N 1
ATOM 1628 C CA . PRO A 1 206 ? 6.971 9.149 -38.715 1.00 65.06 206 PRO A CA 1
ATOM 1629 C C . PRO A 1 206 ? 6.536 10.437 -38.000 1.00 65.06 206 PRO A C 1
ATOM 1631 O O . PRO A 1 206 ? 7.138 11.481 -38.230 1.00 65.06 206 PRO A O 1
ATOM 1634 N N . GLN A 1 207 ? 5.536 10.389 -37.109 1.00 62.84 207 GLN A N 1
ATOM 1635 C CA . GLN A 1 207 ? 5.076 11.567 -36.357 1.00 62.84 207 GLN A CA 1
ATOM 1636 C C . GLN A 1 207 ? 5.997 11.943 -35.189 1.00 62.84 207 GLN A C 1
ATOM 1638 O O . GLN A 1 207 ? 5.964 13.082 -34.731 1.00 62.84 207 GLN A O 1
ATOM 1643 N N . LYS A 1 208 ? 6.829 11.006 -34.715 1.00 59.59 208 LYS A N 1
ATOM 1644 C CA . LYS A 1 208 ? 7.843 11.239 -33.670 1.00 59.59 208 LYS A CA 1
ATOM 1645 C C . LYS A 1 208 ? 9.278 11.147 -34.219 1.00 59.59 208 LYS A C 1
ATOM 1647 O O . LYS A 1 208 ? 10.231 11.176 -33.445 1.00 59.59 208 LYS A O 1
ATOM 1652 N N . ALA A 1 209 ? 9.445 11.066 -35.544 1.00 51.72 209 ALA A N 1
ATOM 1653 C CA . ALA A 1 209 ? 10.733 10.937 -36.226 1.00 51.72 209 ALA A CA 1
ATOM 1654 C C . ALA A 1 209 ? 11.533 12.257 -36.248 1.00 51.72 209 ALA A C 1
ATOM 1656 O O . ALA A 1 209 ? 11.839 12.801 -37.307 1.00 51.72 209 ALA A O 1
ATOM 1657 N N . CYS A 1 210 ? 11.945 12.750 -35.082 1.00 50.12 210 CYS A N 1
ATOM 1658 C CA . CYS A 1 210 ? 13.065 13.684 -34.980 1.00 50.12 210 CYS A CA 1
ATOM 1659 C C . CYS A 1 210 ? 14.379 12.892 -35.087 1.00 50.12 210 CYS A C 1
ATOM 1661 O O . CYS A 1 210 ? 15.049 12.662 -34.088 1.00 50.12 210 CYS A O 1
ATOM 1663 N N . GLY A 1 211 ? 14.728 12.406 -36.281 1.00 53.50 211 GLY A N 1
ATOM 1664 C CA . GLY A 1 211 ? 16.086 11.900 -36.525 1.00 53.50 211 GLY A CA 1
ATOM 1665 C C . GLY A 1 211 ? 16.238 10.915 -37.680 1.00 53.50 211 GLY A C 1
ATOM 1666 O O . GLY A 1 211 ? 17.191 11.032 -38.439 1.00 53.50 211 GLY A O 1
ATOM 1667 N N . PHE A 1 212 ? 15.305 9.975 -37.865 1.00 49.22 212 PHE A N 1
ATOM 1668 C CA . PHE A 1 212 ? 15.475 8.934 -38.893 1.00 49.22 212 PHE A CA 1
ATOM 1669 C C . PHE A 1 212 ? 15.154 9.427 -40.316 1.00 49.22 212 PHE A C 1
ATOM 1671 O O . PHE A 1 212 ? 15.844 9.077 -41.268 1.00 49.22 212 PHE A O 1
ATOM 1678 N N . LEU A 1 213 ? 14.130 10.279 -40.465 1.00 49.28 213 LEU A N 1
ATOM 1679 C CA . LEU A 1 213 ? 13.685 10.821 -41.761 1.00 49.28 213 LEU A CA 1
ATOM 1680 C C . LEU A 1 213 ? 13.909 12.332 -41.912 1.00 49.28 213 LEU A C 1
ATOM 1682 O O . LEU A 1 213 ? 13.563 12.894 -42.956 1.00 49.28 213 LEU A O 1
ATOM 1686 N N . SER A 1 214 ? 14.478 13.015 -40.910 1.00 47.53 214 SER A N 1
ATOM 1687 C CA . SER A 1 214 ? 14.812 14.432 -41.058 1.00 47.53 214 SER A CA 1
ATOM 1688 C C . SER A 1 214 ? 15.981 14.551 -42.031 1.00 47.53 214 SER A C 1
ATOM 1690 O O . SER A 1 214 ? 17.143 14.392 -41.655 1.00 47.53 214 SER A O 1
ATOM 1692 N N . LYS A 1 215 ? 15.667 14.795 -43.307 1.00 45.47 215 LYS A N 1
ATOM 1693 C CA . LYS A 1 215 ? 16.653 15.146 -44.331 1.00 45.47 215 LYS A CA 1
ATOM 1694 C C . LYS A 1 215 ? 17.568 16.230 -43.744 1.00 45.47 215 LYS A C 1
ATOM 1696 O O . LYS A 1 215 ? 17.034 17.246 -43.291 1.00 45.47 215 LYS A O 1
ATOM 1701 N N . PRO A 1 216 ? 18.906 16.082 -43.769 1.00 43.75 216 PRO A N 1
ATOM 1702 C CA . PRO A 1 216 ? 19.763 17.235 -43.549 1.00 43.75 216 PRO A CA 1
ATOM 1703 C C . PRO A 1 216 ? 19.331 18.275 -44.580 1.00 43.75 216 PRO A C 1
ATOM 1705 O O . PRO A 1 216 ? 19.173 17.949 -45.759 1.00 43.75 216 PRO A O 1
ATOM 1708 N N . ALA A 1 217 ? 19.045 19.498 -44.150 1.00 45.44 217 ALA A N 1
ATOM 1709 C CA . ALA A 1 217 ? 18.691 20.574 -45.058 1.00 45.44 217 ALA A CA 1
ATOM 1710 C C . ALA A 1 217 ? 19.916 20.899 -45.936 1.00 45.44 217 ALA A C 1
ATOM 1712 O O . ALA A 1 217 ? 20.716 21.772 -45.621 1.00 45.44 217 ALA A O 1
ATOM 1713 N N . TRP A 1 218 ? 20.085 20.187 -47.053 1.00 39.41 218 TRP A N 1
ATOM 1714 C CA . TRP A 1 218 ? 21.163 20.400 -48.028 1.00 39.41 218 TRP A CA 1
ATOM 1715 C C . TRP A 1 218 ? 20.971 21.669 -48.877 1.00 39.41 218 TRP A C 1
ATOM 1717 O O . TRP A 1 218 ? 21.698 21.885 -49.844 1.00 39.41 218 TRP A O 1
ATOM 1727 N N . HIS A 1 219 ? 20.034 22.548 -48.520 1.00 43.88 219 HIS A N 1
ATOM 1728 C CA . HIS A 1 219 ? 19.741 23.771 -49.263 1.00 43.88 219 HIS A CA 1
ATOM 1729 C C . HIS A 1 219 ? 20.085 25.031 -48.475 1.00 43.88 219 HIS A C 1
ATOM 1731 O O . HIS A 1 219 ? 19.223 25.870 -48.245 1.00 43.88 219 HIS A O 1
ATOM 1737 N N . SER A 1 220 ? 21.352 25.198 -48.085 1.00 40.59 220 SER A N 1
ATOM 1738 C CA . SER A 1 220 ? 21.955 26.537 -47.922 1.00 40.59 220 SER A CA 1
ATOM 1739 C C . SER A 1 220 ? 23.492 26.484 -47.967 1.00 40.59 220 SER A C 1
ATOM 1741 O O . SER A 1 220 ? 24.177 26.907 -47.044 1.00 40.59 220 SER A O 1
ATOM 1743 N N . ARG A 1 221 ? 24.081 25.977 -49.057 1.00 35.66 221 ARG A N 1
ATOM 1744 C CA . ARG A 1 221 ? 25.458 26.360 -49.421 1.00 35.66 221 ARG A CA 1
ATOM 1745 C C . ARG A 1 221 ? 25.389 27.356 -50.568 1.00 35.66 221 ARG A C 1
ATOM 1747 O O . ARG A 1 221 ? 25.365 26.980 -51.734 1.00 35.66 221 ARG A O 1
ATOM 1754 N N . VAL A 1 222 ? 25.311 28.635 -50.213 1.00 42.50 222 VAL A N 1
ATOM 1755 C CA . VAL A 1 222 ? 25.590 29.730 -51.147 1.00 42.50 222 VAL A CA 1
ATOM 1756 C C . VAL A 1 222 ? 27.073 29.627 -51.532 1.00 42.50 222 VAL A C 1
ATOM 1758 O O . VAL A 1 222 ? 27.912 29.594 -50.629 1.00 42.50 222 VAL A O 1
ATOM 1761 N N . PRO A 1 223 ? 27.446 29.565 -52.822 1.00 38.53 223 PRO A N 1
ATOM 1762 C CA . PRO A 1 223 ? 28.851 29.596 -53.204 1.00 38.53 223 PRO A CA 1
ATOM 1763 C C . PRO A 1 223 ? 29.393 31.019 -53.030 1.00 38.53 223 PRO A C 1
ATOM 1765 O O . PRO A 1 223 ? 28.905 31.958 -53.665 1.00 38.53 223 PRO A O 1
ATOM 1768 N N . LEU A 1 224 ? 30.426 31.182 -52.201 1.00 37.75 224 LEU A N 1
ATOM 1769 C CA . LEU A 1 224 ? 31.269 32.377 -52.189 1.00 37.75 224 LEU A CA 1
ATOM 1770 C C . LEU A 1 224 ? 31.950 32.497 -53.558 1.00 37.75 224 LEU A C 1
ATOM 1772 O O . LEU A 1 224 ? 32.890 31.776 -53.886 1.00 37.75 224 LEU A O 1
ATOM 1776 N N . ARG A 1 225 ? 31.425 33.396 -54.389 1.00 33.59 225 ARG A N 1
ATOM 1777 C CA . ARG A 1 225 ? 31.965 33.725 -55.707 1.00 33.59 225 ARG A CA 1
ATOM 1778 C C . ARG A 1 225 ? 33.265 34.510 -55.506 1.00 33.59 225 ARG A C 1
ATOM 1780 O O . ARG A 1 225 ? 33.228 35.686 -55.151 1.00 33.59 225 ARG A O 1
ATOM 1787 N N . HIS A 1 226 ? 34.409 33.870 -55.744 1.00 41.00 226 HIS A N 1
ATOM 1788 C CA . HIS A 1 226 ? 35.688 34.561 -55.896 1.00 41.00 226 HIS A CA 1
ATOM 1789 C C . HIS A 1 226 ? 35.574 35.617 -57.008 1.00 41.00 226 HIS A C 1
ATOM 1791 O O . HIS A 1 226 ? 35.298 35.288 -58.162 1.00 41.00 226 HIS A O 1
ATOM 1797 N N . LYS A 1 227 ? 35.798 36.890 -56.669 1.00 34.56 227 LYS A N 1
ATOM 1798 C CA . LYS A 1 227 ? 36.169 37.926 -57.637 1.00 34.56 227 LYS A CA 1
ATOM 1799 C C . LYS A 1 227 ? 37.671 38.160 -57.508 1.00 34.56 227 LYS A C 1
ATOM 1801 O O . LYS A 1 227 ? 38.129 38.685 -56.500 1.00 34.56 227 LYS A O 1
ATOM 1806 N N . ALA A 1 228 ? 38.414 37.746 -58.527 1.00 37.00 228 ALA A N 1
ATOM 1807 C CA . ALA A 1 228 ? 39.794 38.145 -58.754 1.00 37.00 228 ALA A CA 1
ATOM 1808 C C . ALA A 1 228 ? 39.814 39.263 -59.802 1.00 37.00 228 ALA A C 1
ATOM 1810 O O . ALA A 1 228 ? 39.191 39.092 -60.843 1.00 37.00 228 ALA A O 1
ATOM 1811 N N . THR A 1 229 ? 40.515 40.360 -59.499 1.00 34.22 229 THR A N 1
ATOM 1812 C CA . THR A 1 229 ? 41.160 41.364 -60.386 1.00 34.22 229 THR A CA 1
ATOM 1813 C C . THR A 1 229 ? 41.546 42.545 -59.482 1.00 34.22 229 THR A C 1
ATOM 1815 O O . THR A 1 229 ? 40.709 42.961 -58.692 1.00 34.22 229 THR A O 1
ATOM 1818 N N . ALA A 1 230 ? 42.711 43.188 -59.502 1.00 32.75 230 ALA A N 1
ATOM 1819 C CA . ALA A 1 230 ? 43.946 43.080 -60.266 1.00 32.75 230 ALA A CA 1
ATOM 1820 C C . ALA A 1 230 ? 45.019 43.910 -59.509 1.00 32.75 230 ALA A C 1
ATOM 1822 O O . ALA A 1 230 ? 44.686 44.885 -58.837 1.00 32.75 230 ALA A O 1
ATOM 1823 N N . THR A 1 231 ? 46.294 43.533 -59.607 1.00 35.56 231 THR A N 1
ATOM 1824 C CA . THR A 1 231 ? 47.472 44.319 -59.167 1.00 35.56 231 THR A CA 1
ATOM 1825 C C . THR A 1 231 ? 47.666 45.552 -60.078 1.00 35.56 231 THR A C 1
ATOM 1827 O O . THR A 1 231 ? 47.231 45.479 -61.230 1.00 35.56 231 THR A O 1
ATOM 1830 N N . PRO A 1 232 ? 48.351 46.652 -59.663 1.00 41.75 232 PRO A N 1
ATOM 1831 C CA . PRO A 1 232 ? 49.823 46.666 -59.783 1.00 41.75 232 PRO A CA 1
ATOM 1832 C C . PRO A 1 232 ? 50.643 47.583 -58.819 1.00 41.75 232 PRO A C 1
ATOM 1834 O O . PRO A 1 232 ? 50.219 48.641 -58.380 1.00 41.75 232 PRO A O 1
ATOM 1837 N N . HIS A 1 233 ? 51.906 47.166 -58.632 1.00 31.59 233 HIS A N 1
ATOM 1838 C CA . HIS A 1 233 ? 53.168 47.935 -58.532 1.00 31.59 233 HIS A CA 1
ATOM 1839 C C . HIS A 1 233 ? 53.601 48.829 -57.326 1.00 31.59 233 HIS A C 1
ATOM 1841 O O . HIS A 1 233 ? 53.271 50.001 -57.231 1.00 31.59 233 HIS A O 1
ATOM 1847 N N . ARG A 1 234 ? 54.640 48.306 -56.630 1.00 31.62 234 ARG A N 1
ATOM 1848 C CA . ARG A 1 234 ? 56.060 48.779 -56.568 1.00 31.62 234 ARG A CA 1
ATOM 1849 C C . ARG A 1 234 ? 56.510 49.782 -55.471 1.0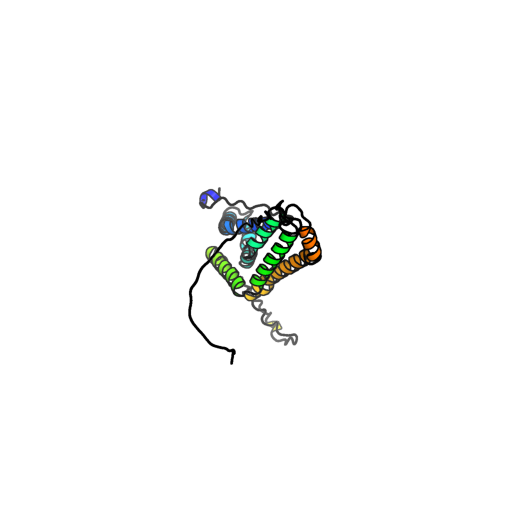0 31.62 234 ARG A C 1
ATOM 1851 O O . ARG A 1 234 ? 56.294 50.975 -55.603 1.00 31.62 234 ARG A O 1
ATOM 1858 N N . ARG A 1 235 ? 57.393 49.273 -54.583 1.00 31.11 235 ARG A N 1
ATOM 1859 C CA . ARG A 1 235 ? 58.724 49.769 -54.088 1.00 31.11 235 ARG A CA 1
ATOM 1860 C C . ARG A 1 235 ? 58.863 49.603 -52.558 1.00 31.11 235 ARG A C 1
ATOM 1862 O O . ARG A 1 235 ? 58.014 50.079 -51.829 1.00 31.11 235 ARG A O 1
ATOM 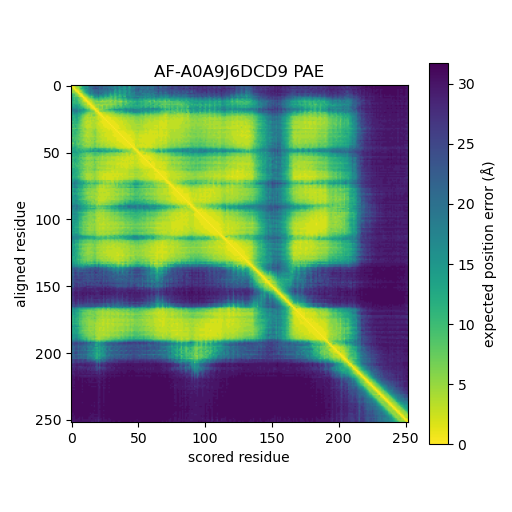1869 N N . ARG A 1 236 ? 59.807 48.742 -52.110 1.00 31.42 236 ARG A N 1
ATOM 1870 C CA . ARG A 1 236 ? 61.125 49.061 -51.467 1.00 31.42 236 ARG A CA 1
ATOM 1871 C C . ARG A 1 236 ? 60.914 49.735 -50.098 1.00 31.42 236 ARG A C 1
ATOM 1873 O O . ARG A 1 236 ? 60.284 50.773 -50.076 1.00 31.42 236 ARG A O 1
ATOM 1880 N N . THR A 1 237 ? 61.337 49.249 -48.933 1.00 32.38 237 THR A N 1
ATOM 1881 C CA . THR A 1 237 ? 62.592 48.670 -48.376 1.00 32.38 237 THR A CA 1
ATOM 1882 C C . THR A 1 237 ? 62.258 48.401 -46.887 1.00 32.38 237 THR A C 1
ATOM 1884 O O . THR A 1 237 ? 61.387 49.089 -46.375 1.00 32.38 237 THR A O 1
ATOM 1887 N N . GLY A 1 238 ? 62.841 47.527 -46.071 1.00 30.75 238 GLY A N 1
ATOM 1888 C CA . GLY A 1 238 ? 64.015 46.659 -46.071 1.00 30.75 238 GLY A CA 1
ATOM 1889 C C . GLY A 1 238 ? 64.270 46.228 -44.606 1.00 30.75 238 GLY A C 1
ATOM 1890 O O . GLY A 1 238 ? 63.692 46.843 -43.718 1.00 30.75 238 GLY A O 1
ATOM 1891 N N . LEU A 1 239 ? 65.156 45.235 -44.405 1.00 31.73 239 LEU A N 1
ATOM 1892 C CA . LEU A 1 239 ? 65.828 44.830 -43.143 1.00 31.73 239 LEU A CA 1
ATOM 1893 C C . LEU A 1 239 ? 64.908 44.383 -41.976 1.00 31.73 239 LEU A C 1
ATOM 1895 O O . LEU A 1 239 ? 63.865 44.958 -41.740 1.00 31.73 239 LEU A O 1
ATOM 1899 N N . HIS A 1 240 ? 65.202 43.380 -41.152 1.00 34.75 240 HIS A N 1
ATOM 1900 C CA . HIS A 1 240 ? 66.396 42.591 -40.868 1.00 34.75 240 HIS A CA 1
ATOM 1901 C C . HIS A 1 240 ? 65.924 41.321 -40.116 1.00 34.75 240 HIS A C 1
ATOM 1903 O O . HIS A 1 240 ? 64.950 41.407 -39.379 1.00 34.75 240 HIS A O 1
ATOM 1909 N N . GLN A 1 241 ? 66.600 40.190 -40.370 1.00 35.12 241 GLN A N 1
ATOM 1910 C CA . GLN A 1 241 ? 67.166 39.204 -39.415 1.00 35.12 241 GLN A CA 1
ATOM 1911 C C . GLN A 1 241 ? 66.420 38.889 -38.101 1.00 35.12 241 GLN A C 1
ATOM 1913 O O . GLN A 1 241 ? 65.936 39.781 -37.428 1.00 35.12 241 GLN A O 1
ATOM 1918 N N . SER A 1 242 ? 66.419 37.686 -37.532 1.00 32.62 242 SER A N 1
ATOM 1919 C CA . SER A 1 242 ? 66.987 36.358 -37.803 1.00 32.62 242 SER A CA 1
ATOM 1920 C C . SER A 1 242 ? 66.575 35.497 -36.595 1.00 32.62 242 SER A C 1
ATOM 1922 O O . SER A 1 242 ? 66.471 36.053 -35.506 1.00 32.62 242 SER A O 1
ATOM 1924 N N . ASN A 1 243 ? 66.491 34.173 -36.790 1.00 32.78 243 ASN A N 1
ATOM 1925 C CA . ASN A 1 243 ? 66.822 33.117 -35.810 1.00 32.78 243 ASN A CA 1
ATOM 1926 C C . ASN A 1 243 ? 65.967 33.015 -34.516 1.00 32.78 243 ASN A C 1
ATOM 1928 O O . ASN A 1 243 ? 65.475 33.994 -33.987 1.00 32.78 243 ASN A O 1
ATOM 1932 N N . ASP A 1 244 ? 65.728 31.861 -33.895 1.00 36.03 244 ASP A N 1
ATOM 1933 C CA . ASP A 1 244 ? 66.226 30.501 -34.082 1.00 36.03 244 ASP A CA 1
ATOM 1934 C C . ASP A 1 244 ? 65.307 29.513 -33.322 1.00 36.03 244 ASP A C 1
ATOM 1936 O O . ASP A 1 244 ? 64.778 29.838 -32.265 1.00 36.03 244 ASP A O 1
ATOM 1940 N N . PHE A 1 245 ? 65.155 28.319 -33.906 1.00 35.19 245 PHE A N 1
ATOM 1941 C CA . PHE A 1 245 ? 65.227 26.967 -33.312 1.00 35.19 245 PHE A CA 1
ATOM 1942 C C . PHE A 1 245 ? 64.445 26.606 -32.020 1.00 35.19 245 PHE A C 1
ATOM 1944 O O . PHE A 1 245 ? 64.660 27.184 -30.968 1.00 35.19 245 PHE A O 1
ATOM 1951 N N . ARG A 1 246 ? 63.508 25.632 -32.107 1.00 35.91 246 ARG A N 1
ATOM 1952 C CA . ARG A 1 246 ? 63.626 24.182 -31.720 1.00 35.91 246 ARG A CA 1
ATOM 1953 C C . ARG A 1 246 ? 63.706 23.969 -30.190 1.00 35.91 246 ARG A C 1
ATOM 1955 O O . ARG A 1 246 ? 64.452 24.671 -29.539 1.00 35.91 246 ARG A O 1
ATOM 1962 N N . HIS A 1 247 ? 63.068 23.015 -29.508 1.00 39.19 247 HIS A N 1
ATOM 1963 C CA . HIS A 1 247 ? 62.435 21.707 -29.776 1.00 39.19 247 HIS A CA 1
ATOM 1964 C C . HIS A 1 247 ? 61.676 21.321 -28.464 1.00 39.19 247 HIS A C 1
ATOM 1966 O O . HIS A 1 247 ? 62.049 21.827 -27.411 1.00 39.19 247 HIS A O 1
ATOM 1972 N N . LEU A 1 248 ? 60.522 20.624 -28.495 1.00 38.00 248 LEU A N 1
ATOM 1973 C CA . LEU A 1 248 ? 60.333 19.211 -28.050 1.00 38.00 248 LEU A CA 1
ATOM 1974 C C . LEU A 1 248 ? 60.999 18.892 -26.680 1.00 38.00 248 LEU A C 1
ATOM 1976 O O . LEU A 1 248 ? 62.202 19.066 -26.559 1.00 38.00 248 LEU A O 1
ATOM 1980 N N . THR A 1 249 ? 60.311 18.485 -25.598 1.00 38.47 249 THR A N 1
ATOM 1981 C CA . THR A 1 249 ? 59.529 17.238 -25.394 1.00 38.47 249 THR A CA 1
ATOM 1982 C C . THR A 1 249 ? 58.848 17.222 -23.999 1.00 38.47 249 THR A C 1
ATOM 1984 O O . THR A 1 249 ? 59.424 17.721 -23.036 1.00 38.47 249 THR A O 1
ATOM 1987 N N . GLU A 1 250 ? 57.662 16.604 -23.905 1.00 37.44 250 GLU A N 1
ATOM 1988 C CA . GLU A 1 250 ? 57.012 16.012 -22.704 1.00 37.44 250 GLU A CA 1
ATOM 1989 C C . GLU A 1 250 ? 57.823 14.806 -22.122 1.00 37.44 250 GLU A C 1
ATOM 1991 O O . GLU A 1 250 ? 58.883 14.490 -22.661 1.00 37.44 250 GLU A O 1
ATOM 1996 N N . PRO A 1 251 ? 57.298 13.970 -21.195 1.00 52.44 251 PRO A N 1
ATOM 1997 C CA . PRO A 1 251 ? 56.910 14.233 -19.804 1.00 52.44 251 PRO A CA 1
ATOM 1998 C C . PRO A 1 251 ? 57.529 13.184 -18.836 1.00 52.44 251 PRO A C 1
ATOM 2000 O O . PRO A 1 251 ? 58.153 12.209 -19.259 1.00 52.44 251 PRO A O 1
ATOM 2003 N N . ALA A 1 252 ? 57.278 13.341 -17.535 1.00 43.09 252 ALA A N 1
ATOM 2004 C CA . ALA A 1 252 ? 57.147 12.249 -16.564 1.00 43.09 252 ALA A CA 1
ATOM 2005 C C . ALA A 1 252 ? 56.213 12.704 -15.437 1.00 43.09 252 ALA A C 1
ATOM 2007 O O . ALA A 1 252 ? 56.321 13.893 -15.054 1.00 43.09 252 ALA A O 1
#